Protein AF-U1HR35-F1 (afdb_monomer)

InterPro domains:
  IPR000999 Ribonuclease III domain [PF14622] (21-132)
  IPR000999 Ribonuclease III domain [PS50142] (8-124)
  IPR000999 Ribonuclease III domain [cd00593] (24-131)
  IPR036389 Ribonuclease III, endonuclease domain superfamily [G3DSA:1.10.1520.10] (6-139)
  IPR036389 Ribonuclease III, endonuclease domain superfamily [SSF69065] (8-135)

Secondary structure (DSSP, 8-state):
-HHHHHHHHHHHHHHT---SSHHHHHHHTB-S--SSS--THHHHHHHHHHHHHHHHHHHHHTT--HHHHHHHGGGGSHHHHHHHHHHTTGGGT-B--TT--S--HHHHHHHHHHHHHHHHHHHHHHHHHHHHHHTT-S-GGG--------PPP--S-----------PPPPP-PPP-----------------PPPPPPP-

pLDDT: mean 78.7, std 25.04, range [30.83, 98.75]

Structure (mmCIF, N/CA/C/O backbone):
data_AF-U1HR35-F1
#
_entry.id   AF-U1HR35-F1
#
loop_
_atom_site.group_PDB
_atom_site.id
_atom_site.type_symbol
_atom_site.label_atom_id
_atom_site.label_alt_id
_atom_site.label_comp_id
_atom_site.label_asym_id
_atom_site.label_entity_id
_atom_site.label_seq_id
_atom_site.pdbx_PDB_ins_code
_atom_site.Cartn_x
_atom_site.Cartn_y
_atom_site.Cartn_z
_atom_site.occupancy
_atom_site.B_iso_or_equiv
_atom_site.auth_seq_id
_atom_site.auth_comp_id
_atom_site.auth_asym_id
_atom_site.auth_atom_id
_atom_site.pdbx_PDB_model_num
ATOM 1 N N . MET A 1 1 ? -17.120 -5.331 18.212 1.00 54.06 1 MET A N 1
ATOM 2 C CA . MET A 1 1 ? -16.400 -5.983 17.095 1.00 54.06 1 MET A CA 1
ATOM 3 C C . MET A 1 1 ? -16.757 -5.331 15.757 1.00 54.06 1 MET A C 1
ATOM 5 O O . MET A 1 1 ? -15.876 -5.168 14.925 1.00 54.06 1 MET A O 1
ATOM 9 N N . ASP A 1 2 ? -17.983 -4.830 15.603 1.00 75.19 2 ASP A N 1
ATOM 10 C CA . ASP A 1 2 ? -18.524 -4.272 14.351 1.00 75.19 2 ASP A CA 1
ATOM 11 C C . ASP A 1 2 ? -17.740 -3.098 13.745 1.00 75.19 2 ASP A C 1
ATOM 13 O O . ASP A 1 2 ? -17.531 -3.054 12.536 1.00 75.19 2 ASP A O 1
ATOM 17 N N . ALA A 1 3 ? -17.234 -2.171 14.565 1.00 80.12 3 ALA A N 1
ATOM 18 C CA . ALA A 1 3 ? -16.485 -1.018 14.056 1.00 80.12 3 ALA A CA 1
ATOM 19 C C . ALA A 1 3 ? -15.158 -1.412 13.380 1.00 80.12 3 ALA A C 1
ATOM 21 O O . ALA A 1 3 ? -14.777 -0.816 12.375 1.00 80.12 3 ALA A O 1
ATOM 22 N N . ALA A 1 4 ? -14.462 -2.428 13.905 1.00 85.56 4 ALA A N 1
ATOM 23 C CA . ALA A 1 4 ? -13.238 -2.938 13.288 1.00 85.56 4 ALA A CA 1
ATOM 24 C C . ALA A 1 4 ? -13.557 -3.652 11.968 1.00 85.56 4 ALA A C 1
ATOM 26 O O . ALA A 1 4 ? -12.889 -3.411 10.967 1.00 85.56 4 ALA A O 1
ATOM 27 N N . GLN A 1 5 ? -14.632 -4.443 11.939 1.00 91.62 5 GLN A N 1
ATOM 28 C CA . GLN A 1 5 ? -15.075 -5.140 10.733 1.00 91.62 5 GLN A CA 1
ATOM 29 C C . GLN A 1 5 ? -15.438 -4.171 9.598 1.00 91.62 5 GLN A C 1
ATOM 31 O O . GLN A 1 5 ? -15.028 -4.383 8.460 1.00 91.62 5 GLN A O 1
ATOM 36 N N . ALA A 1 6 ? -16.137 -3.074 9.902 1.00 94.31 6 ALA A N 1
ATOM 37 C CA . ALA A 1 6 ? -16.468 -2.049 8.911 1.00 94.31 6 ALA A CA 1
ATOM 38 C C . ALA A 1 6 ? -15.212 -1.380 8.319 1.00 94.31 6 ALA A C 1
ATOM 40 O O . ALA A 1 6 ? -15.148 -1.090 7.123 1.00 94.31 6 ALA A O 1
ATOM 41 N N . LYS A 1 7 ? -14.182 -1.162 9.146 1.00 94.94 7 LYS A N 1
ATOM 42 C CA . LYS A 1 7 ? -12.896 -0.598 8.710 1.00 94.94 7 LYS A CA 1
ATOM 43 C C . LYS A 1 7 ? -12.113 -1.579 7.839 1.00 94.94 7 LYS A C 1
ATOM 45 O O . LYS A 1 7 ? -11.568 -1.159 6.825 1.00 94.94 7 LYS A O 1
ATOM 50 N N . ILE A 1 8 ? -12.122 -2.867 8.186 1.00 96.31 8 ILE A N 1
ATOM 51 C CA . ILE A 1 8 ? -11.551 -3.947 7.366 1.00 96.31 8 ILE A CA 1
ATOM 52 C C . ILE A 1 8 ? -12.238 -3.971 5.998 1.00 96.31 8 ILE A C 1
ATOM 54 O O . ILE A 1 8 ? -11.561 -3.813 4.991 1.00 96.31 8 ILE A O 1
ATOM 58 N N . GLN A 1 9 ? -13.572 -4.042 5.950 1.00 96.88 9 GLN A N 1
ATOM 59 C CA . GLN A 1 9 ? -14.335 -4.033 4.692 1.00 96.88 9 GLN A CA 1
ATOM 60 C C . GLN A 1 9 ? -14.044 -2.794 3.837 1.00 96.88 9 GLN A C 1
ATOM 62 O O . GLN A 1 9 ? -13.879 -2.898 2.624 1.00 96.88 9 GLN A O 1
ATOM 67 N N . THR A 1 10 ? -13.940 -1.623 4.472 1.00 97.56 10 THR A N 1
ATOM 68 C CA . THR A 1 10 ? -13.556 -0.379 3.791 1.00 97.56 10 THR A CA 1
ATOM 69 C C . THR A 1 10 ? -12.155 -0.492 3.187 1.00 97.56 10 THR A C 1
ATOM 71 O O . THR A 1 10 ? -11.956 -0.128 2.032 1.00 97.56 10 THR A O 1
ATOM 74 N N . GLY A 1 11 ? -11.191 -1.020 3.948 1.00 97.56 11 GLY A N 1
ATOM 75 C CA . GLY A 1 11 ? -9.827 -1.249 3.478 1.00 97.56 11 GLY A CA 1
ATOM 76 C C . GLY A 1 11 ? -9.786 -2.179 2.267 1.00 97.56 11 GLY A C 1
ATOM 77 O O . GLY A 1 11 ? -9.224 -1.801 1.244 1.00 97.56 11 GLY A O 1
ATOM 78 N N . GLU A 1 12 ? -10.445 -3.338 2.349 1.00 98.12 12 GLU A N 1
ATOM 79 C CA . GLU A 1 12 ? -10.538 -4.321 1.255 1.00 98.12 12 GLU A CA 1
ATOM 80 C C . GLU A 1 12 ? -11.160 -3.727 -0.010 1.00 98.12 12 GLU A C 1
ATOM 82 O O . GLU A 1 12 ? -10.649 -3.934 -1.110 1.00 98.12 12 GLU A O 1
ATOM 87 N N . ALA A 1 13 ? -12.225 -2.934 0.137 1.00 98.19 13 ALA A N 1
ATOM 88 C CA . ALA A 1 13 ? -12.874 -2.266 -0.985 1.00 98.19 13 ALA A CA 1
ATOM 89 C C . ALA A 1 13 ? -11.948 -1.247 -1.673 1.00 98.19 13 ALA A C 1
ATOM 91 O O . ALA A 1 13 ? -11.898 -1.191 -2.905 1.00 98.19 13 ALA A O 1
ATOM 92 N N . ILE A 1 14 ? -11.188 -0.465 -0.897 1.00 98.00 14 ILE A N 1
ATOM 93 C CA . ILE A 1 14 ? -10.239 0.516 -1.438 1.00 98.00 14 ILE A CA 1
ATOM 94 C C . ILE A 1 14 ? -9.129 -0.198 -2.216 1.00 98.00 14 ILE A C 1
ATOM 96 O O . ILE A 1 14 ? -8.902 0.114 -3.388 1.00 98.00 14 ILE A O 1
ATOM 100 N N . ILE A 1 15 ? -8.485 -1.196 -1.605 1.00 98.00 15 ILE A N 1
ATOM 101 C CA . ILE A 1 15 ? -7.336 -1.893 -2.204 1.00 98.00 15 ILE A CA 1
ATOM 102 C C . ILE A 1 15 ? -7.726 -2.990 -3.199 1.00 98.00 15 ILE A C 1
ATOM 104 O O . ILE A 1 15 ? -6.856 -3.545 -3.859 1.00 98.00 15 ILE A O 1
ATOM 108 N N . GLY A 1 16 ? -9.014 -3.320 -3.319 1.00 97.88 16 GLY A N 1
ATOM 109 C CA . GLY A 1 16 ? -9.493 -4.332 -4.260 1.00 97.88 16 GLY A CA 1
ATOM 110 C C . GLY A 1 16 ? -9.041 -5.755 -3.962 1.00 97.88 16 GLY A C 1
ATOM 111 O O . GLY A 1 16 ? -9.050 -6.574 -4.873 1.00 97.88 16 GLY A O 1
ATOM 112 N N . TYR A 1 17 ? -8.640 -6.036 -2.725 1.00 98.38 17 TYR A N 1
ATOM 113 C CA . TYR A 1 17 ? -8.115 -7.325 -2.296 1.00 98.38 17 TYR A CA 1
ATOM 114 C C . TYR A 1 17 ? -8.906 -7.815 -1.089 1.00 98.38 17 TYR A C 1
ATOM 116 O O . TYR A 1 17 ? -9.080 -7.086 -0.111 1.00 98.38 17 TYR A O 1
ATOM 124 N N . THR A 1 18 ? -9.409 -9.045 -1.180 1.00 98.12 18 THR A N 1
ATOM 125 C CA . THR A 1 18 ? -10.145 -9.698 -0.095 1.00 98.12 18 THR A CA 1
ATOM 126 C C . THR A 1 18 ? -9.196 -10.641 0.623 1.00 98.12 18 THR A C 1
ATOM 128 O O . THR A 1 18 ? -8.793 -11.649 0.056 1.00 98.12 18 THR A O 1
ATOM 131 N N . PHE A 1 19 ? -8.868 -10.326 1.873 1.00 98.12 19 PHE A N 1
ATOM 132 C CA . PHE A 1 19 ? -7.963 -11.130 2.683 1.00 98.12 19 PHE A CA 1
ATOM 133 C C . PHE A 1 19 ? -8.572 -12.482 3.036 1.00 98.12 19 PHE A C 1
ATOM 135 O O . PHE A 1 19 ? -9.752 -12.546 3.416 1.00 98.12 19 PHE A O 1
ATOM 142 N N . ASN A 1 20 ? -7.743 -13.524 3.000 1.00 97.81 20 ASN A N 1
ATOM 143 C CA . ASN A 1 20 ? -8.055 -14.817 3.595 1.00 97.81 20 ASN A CA 1
ATOM 144 C C . ASN A 1 20 ? -8.007 -14.705 5.125 1.00 97.81 20 ASN A C 1
ATOM 146 O O . ASN A 1 20 ? -8.969 -15.069 5.802 1.00 97.81 20 ASN A O 1
ATOM 150 N N . ASP A 1 21 ? -6.936 -14.114 5.665 1.00 97.00 21 ASP A N 1
ATOM 151 C CA . ASP A 1 21 ? -6.823 -13.768 7.080 1.00 97.00 21 ASP A CA 1
ATOM 152 C C . ASP A 1 21 ? -7.102 -12.274 7.326 1.00 97.00 21 ASP A C 1
ATOM 154 O O . ASP A 1 21 ? -6.237 -11.402 7.195 1.00 97.00 21 ASP A O 1
ATOM 158 N N . LYS A 1 22 ? -8.332 -11.965 7.763 1.00 95.75 22 LYS A N 1
ATOM 159 C CA . LYS A 1 22 ? -8.753 -10.591 8.103 1.00 95.75 22 LYS A CA 1
ATOM 160 C C . LYS A 1 22 ? -7.930 -9.974 9.238 1.00 95.75 22 LYS A C 1
ATOM 162 O O . LYS A 1 22 ? -7.893 -8.746 9.359 1.00 95.75 22 LYS A O 1
ATOM 167 N N . HIS A 1 23 ? -7.275 -10.787 10.072 1.00 94.94 23 HIS A N 1
ATOM 168 C CA . HIS A 1 23 ? -6.434 -10.295 11.158 1.00 94.94 23 HIS A CA 1
ATOM 169 C C . HIS A 1 23 ? -5.208 -9.540 10.625 1.00 94.94 23 HIS A C 1
ATOM 171 O O . HIS A 1 23 ? -4.769 -8.574 11.253 1.00 94.94 23 HIS A O 1
ATOM 177 N N . LEU A 1 24 ? -4.694 -9.908 9.446 1.00 97.12 24 LEU A N 1
ATOM 178 C CA . LEU A 1 24 ? -3.580 -9.207 8.805 1.00 97.12 24 LEU A CA 1
ATOM 179 C C . LEU A 1 24 ? -3.955 -7.765 8.454 1.00 97.12 24 LEU A C 1
ATOM 181 O O . LEU A 1 24 ? -3.240 -6.834 8.834 1.00 97.12 24 LEU A O 1
ATOM 185 N N . LEU A 1 25 ? -5.112 -7.554 7.815 1.00 97.31 25 LEU A N 1
ATOM 186 C CA . LEU A 1 25 ? -5.591 -6.201 7.529 1.00 97.31 25 LEU A CA 1
ATOM 187 C C . LEU A 1 25 ? -5.929 -5.442 8.813 1.00 97.31 25 LEU A C 1
ATOM 189 O O . LEU A 1 25 ? -5.601 -4.262 8.929 1.00 97.31 25 LEU A O 1
ATOM 193 N N . TRP A 1 26 ? -6.537 -6.111 9.797 1.00 95.38 26 TRP A N 1
ATOM 194 C CA . TRP A 1 26 ? -6.838 -5.490 11.085 1.00 95.38 26 TRP A CA 1
ATOM 195 C C . TRP A 1 26 ? -5.571 -4.973 11.781 1.00 95.38 26 TRP A C 1
ATOM 197 O O . TRP A 1 26 ? -5.554 -3.848 12.286 1.00 95.38 26 TRP A O 1
ATOM 207 N N . GLN A 1 27 ? -4.490 -5.754 11.752 1.00 95.75 27 GLN A N 1
ATOM 208 C CA . GLN A 1 27 ? -3.188 -5.331 12.252 1.00 95.75 27 GLN A CA 1
ATOM 209 C C . GLN A 1 27 ? -2.587 -4.203 11.415 1.00 95.75 27 GLN A C 1
ATOM 211 O O . GLN A 1 27 ? -2.033 -3.265 11.986 1.00 95.75 27 GLN A O 1
ATOM 216 N N . ALA A 1 28 ? -2.711 -4.248 10.088 1.00 97.31 28 ALA A N 1
ATOM 217 C CA . ALA A 1 28 ? -2.162 -3.226 9.202 1.00 97.31 28 ALA A CA 1
ATOM 218 C C . ALA A 1 28 ? -2.760 -1.831 9.444 1.00 97.31 28 ALA A C 1
ATOM 220 O O . ALA A 1 28 ? -2.033 -0.833 9.457 1.00 97.31 28 ALA A O 1
ATOM 221 N N . ILE A 1 29 ? -4.069 -1.758 9.702 1.00 95.31 29 ILE A N 1
ATOM 222 C CA . ILE A 1 29 ? -4.782 -0.497 9.962 1.00 95.31 29 ILE A CA 1
ATOM 223 C C . ILE A 1 29 ? -4.692 -0.033 11.425 1.00 95.31 29 ILE A C 1
ATOM 225 O O . ILE A 1 29 ? -5.174 1.055 11.748 1.00 95.31 29 ILE A O 1
ATOM 229 N N . GLN A 1 30 ? -4.088 -0.827 12.317 1.00 93.81 30 GLN A N 1
ATOM 230 C CA . GLN A 1 30 ? -3.968 -0.520 13.742 1.00 93.81 30 GLN A CA 1
ATOM 231 C C . GLN A 1 30 ? -2.745 0.364 14.039 1.00 93.81 30 GLN A C 1
ATOM 233 O O . GLN A 1 30 ? -1.601 -0.093 14.083 1.00 93.81 30 GLN A O 1
ATOM 238 N N . THR A 1 31 ? -2.981 1.648 14.320 1.00 91.12 31 THR A N 1
ATOM 239 C CA . THR A 1 31 ? -1.900 2.642 14.503 1.00 91.12 31 THR A CA 1
ATOM 240 C C . THR A 1 31 ? -1.527 2.887 15.961 1.00 91.12 31 THR A C 1
ATOM 242 O O . THR A 1 31 ? -0.458 3.428 16.263 1.00 91.12 31 THR A O 1
ATOM 245 N N . SER A 1 32 ? -2.397 2.471 16.878 1.00 82.44 32 SER A N 1
ATOM 246 C CA . SER A 1 32 ? -2.246 2.736 18.303 1.00 82.44 32 SER A CA 1
ATOM 247 C C . SER A 1 32 ? -1.327 1.765 19.031 1.00 82.44 32 SER A C 1
ATOM 249 O O . SER A 1 32 ? -0.584 2.176 19.919 1.00 82.44 32 SER A O 1
ATOM 251 N N . GLY A 1 33 ? -1.402 0.479 18.676 1.00 70.19 33 GLY A N 1
ATOM 252 C CA . GLY A 1 33 ? -0.906 -0.609 19.521 1.00 70.19 33 GLY A CA 1
ATOM 253 C C . GLY A 1 33 ? -1.660 -0.769 20.844 1.00 70.19 33 GLY A C 1
ATOM 254 O O . GLY A 1 33 ? -1.180 -1.483 21.718 1.00 70.19 33 GLY A O 1
ATOM 255 N N . VAL A 1 34 ? -2.805 -0.098 21.008 1.00 67.75 34 VAL A N 1
ATOM 256 C CA . VAL A 1 34 ? -3.669 -0.198 22.185 1.00 67.75 34 VAL A CA 1
ATOM 257 C C . VAL A 1 34 ? -4.815 -1.152 21.847 1.00 67.75 34 VAL A C 1
ATOM 259 O O . VAL A 1 34 ? -5.518 -0.967 20.852 1.00 67.75 34 VAL A O 1
ATOM 262 N N . GLY A 1 35 ? -5.007 -2.180 22.674 1.00 71.50 35 GLY A N 1
ATOM 263 C CA . GLY A 1 35 ? -6.039 -3.203 22.492 1.00 71.50 35 GLY A CA 1
ATOM 264 C C . GLY A 1 35 ? -5.472 -4.579 22.131 1.00 71.50 35 GLY A C 1
ATOM 265 O O . GLY A 1 35 ? -4.315 -4.875 22.408 1.00 71.50 35 GLY A O 1
ATOM 266 N N . ALA A 1 36 ? -6.311 -5.432 21.538 1.00 79.50 36 ALA A N 1
ATOM 267 C CA . ALA A 1 36 ? -5.993 -6.842 21.281 1.00 79.50 36 ALA A CA 1
ATOM 268 C C . ALA A 1 36 ? -4.987 -7.074 20.138 1.00 79.50 36 ALA A C 1
ATOM 270 O O . ALA A 1 36 ? -4.420 -8.157 20.038 1.00 79.50 36 ALA A O 1
ATOM 271 N N . VAL A 1 37 ? -4.772 -6.071 19.281 1.00 87.25 37 VAL A N 1
ATOM 272 C CA . VAL A 1 37 ? -3.941 -6.189 18.078 1.00 87.25 37 VAL A CA 1
ATOM 273 C C . VAL A 1 37 ? -2.732 -5.266 18.189 1.00 87.25 37 VAL A C 1
ATOM 275 O O . VAL A 1 37 ? -2.893 -4.091 18.541 1.00 87.25 37 VAL A O 1
ATOM 278 N N . PRO A 1 38 ? -1.519 -5.766 17.897 1.00 89.69 38 PRO A N 1
ATOM 279 C CA . PRO A 1 38 ? -0.308 -4.967 17.975 1.00 89.69 38 PRO A CA 1
ATOM 280 C C . PRO A 1 38 ? -0.310 -3.831 16.949 1.00 89.69 38 PRO A C 1
ATOM 282 O O . PRO A 1 38 ? -1.007 -3.858 15.937 1.00 89.69 38 PRO A O 1
ATOM 285 N N . LYS A 1 39 ? 0.534 -2.831 17.201 1.00 93.50 39 LYS A N 1
ATOM 286 C CA . LYS A 1 39 ? 0.759 -1.725 16.269 1.00 93.50 39 LYS A CA 1
ATOM 287 C C . LYS A 1 39 ? 1.308 -2.236 14.933 1.00 93.50 39 LYS A C 1
ATOM 289 O O . LYS A 1 39 ? 2.151 -3.135 14.899 1.00 93.50 39 LYS A O 1
ATOM 294 N N . 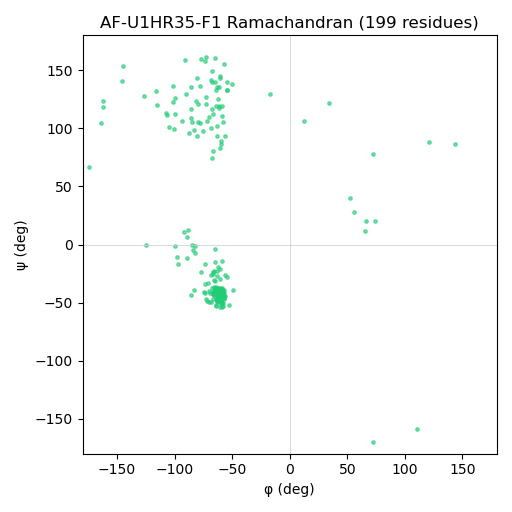ASN A 1 40 ? 0.911 -1.582 13.850 1.00 96.06 40 ASN A N 1
ATOM 295 C CA . ASN A 1 40 ? 1.291 -1.924 12.482 1.00 96.06 40 ASN A CA 1
ATOM 296 C C . ASN A 1 40 ? 2.787 -1.769 12.134 1.00 96.06 40 ASN A C 1
ATOM 298 O O . ASN A 1 40 ? 3.195 -2.156 11.046 1.00 96.06 40 ASN A O 1
ATOM 302 N N . THR A 1 41 ? 3.637 -1.266 13.034 1.00 95.38 41 THR A N 1
ATOM 303 C CA . THR A 1 41 ? 5.045 -0.932 12.740 1.00 95.38 41 THR A CA 1
ATOM 304 C C . THR A 1 41 ? 5.873 -2.107 12.233 1.00 95.38 41 THR A C 1
ATOM 306 O O . THR A 1 41 ? 6.662 -1.940 11.311 1.00 95.38 41 THR A O 1
ATOM 309 N N . ARG A 1 42 ? 5.702 -3.305 12.806 1.00 97.00 42 ARG A N 1
ATOM 310 C CA . ARG A 1 42 ? 6.424 -4.502 12.336 1.00 97.00 42 ARG A CA 1
ATOM 311 C C . ARG A 1 42 ? 6.022 -4.882 10.914 1.00 97.00 42 ARG A C 1
ATOM 313 O O . ARG A 1 42 ? 6.869 -5.288 10.127 1.00 97.00 42 ARG A O 1
ATOM 320 N N . LEU A 1 43 ? 4.735 -4.750 10.617 1.00 97.62 43 LEU A N 1
ATOM 321 C CA . LEU A 1 43 ? 4.177 -5.085 9.318 1.00 97.62 43 LEU A CA 1
ATOM 322 C C . LEU A 1 43 ? 4.556 -4.034 8.266 1.00 97.62 43 LEU A C 1
ATOM 324 O O . LEU A 1 43 ? 4.847 -4.398 7.135 1.00 97.62 43 LEU A O 1
ATOM 328 N N . ALA A 1 44 ? 4.655 -2.762 8.665 1.00 98.19 44 ALA A N 1
ATOM 329 C CA . ALA A 1 44 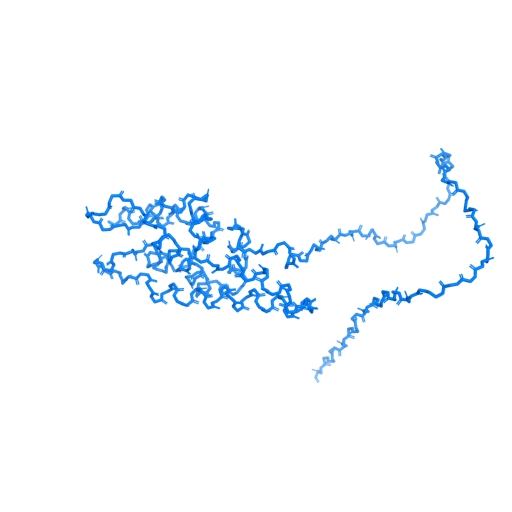? 5.153 -1.677 7.824 1.00 98.19 44 ALA A CA 1
ATOM 330 C C . ALA A 1 44 ? 6.594 -1.928 7.355 1.00 98.19 44 ALA A C 1
ATOM 332 O O . ALA A 1 44 ? 6.852 -1.921 6.159 1.00 98.19 44 ALA A O 1
ATOM 333 N N . VAL A 1 45 ? 7.511 -2.271 8.268 1.00 98.31 45 VAL A N 1
ATOM 334 C CA . VAL A 1 45 ? 8.908 -2.593 7.904 1.00 98.31 45 VAL A CA 1
ATOM 335 C C . VAL A 1 45 ? 8.980 -3.769 6.921 1.00 98.31 45 VAL A C 1
ATOM 337 O O . VAL A 1 45 ? 9.762 -3.753 5.965 1.00 98.31 45 VAL A O 1
ATOM 340 N N . PHE A 1 46 ? 8.154 -4.797 7.139 1.00 98.44 46 PHE A N 1
ATOM 341 C CA . PHE A 1 46 ? 8.066 -5.928 6.219 1.00 98.44 46 PHE A CA 1
ATOM 342 C C . PHE A 1 46 ? 7.546 -5.493 4.841 1.00 98.44 46 PHE A C 1
ATOM 344 O O . PHE A 1 46 ? 8.152 -5.834 3.827 1.00 98.44 46 PHE A O 1
ATOM 351 N N . GLY A 1 47 ? 6.475 -4.700 4.798 1.00 98.50 47 GLY A N 1
ATOM 352 C CA . GLY A 1 47 ? 5.870 -4.226 3.558 1.00 98.50 47 GLY A CA 1
ATOM 353 C C . GLY A 1 47 ? 6.734 -3.250 2.761 1.00 98.50 47 GLY A C 1
ATOM 354 O O . GLY A 1 47 ? 6.801 -3.379 1.543 1.00 98.50 47 GLY A O 1
ATOM 355 N N . GLU A 1 48 ? 7.468 -2.346 3.415 1.00 97.81 48 GLU A N 1
ATOM 356 C CA . GLU A 1 48 ? 8.472 -1.483 2.766 1.00 97.81 48 GLU A CA 1
ATOM 357 C C . GLU A 1 48 ? 9.523 -2.335 2.034 1.00 97.81 48 GLU A C 1
ATOM 359 O O . GLU A 1 48 ? 9.853 -2.103 0.864 1.00 97.81 48 GLU A O 1
ATOM 364 N N . THR A 1 49 ? 10.010 -3.377 2.714 1.00 98.25 49 THR A N 1
ATOM 365 C CA . THR A 1 49 ? 10.990 -4.314 2.156 1.00 98.25 49 THR A CA 1
ATOM 366 C C . THR A 1 49 ? 10.391 -5.119 1.002 1.00 98.25 49 THR A C 1
ATOM 368 O O . THR A 1 49 ? 11.040 -5.272 -0.035 1.00 98.25 49 THR A O 1
ATOM 371 N N . ALA A 1 50 ? 9.155 -5.605 1.149 1.00 98.38 50 ALA A N 1
ATOM 372 C CA . ALA A 1 50 ? 8.450 -6.366 0.121 1.00 98.38 50 ALA A CA 1
ATOM 373 C C . ALA A 1 50 ? 8.202 -5.525 -1.143 1.00 98.38 50 ALA A C 1
ATOM 375 O O . ALA A 1 50 ? 8.580 -5.945 -2.239 1.00 98.38 50 ALA A O 1
ATOM 376 N N . LEU A 1 51 ? 7.680 -4.301 -0.991 1.00 98.19 51 LEU A N 1
ATOM 377 C CA . LEU A 1 51 ? 7.478 -3.347 -2.085 1.00 98.19 51 LEU A CA 1
ATOM 378 C C . LEU A 1 51 ? 8.798 -3.048 -2.801 1.00 98.19 51 LEU A C 1
ATOM 380 O O . LEU A 1 51 ? 8.895 -3.181 -4.021 1.00 98.19 51 LEU A O 1
ATOM 384 N N . THR A 1 52 ? 9.845 -2.704 -2.050 1.00 97.75 52 THR A N 1
ATOM 385 C CA . THR A 1 52 ? 11.157 -2.381 -2.626 1.00 97.75 52 THR A CA 1
ATOM 386 C C . THR A 1 52 ? 11.751 -3.570 -3.378 1.00 97.75 52 THR A C 1
ATOM 388 O O . THR A 1 52 ? 12.261 -3.407 -4.490 1.00 97.75 52 THR A O 1
ATOM 391 N N . LYS A 1 53 ? 11.664 -4.780 -2.809 1.00 98.00 53 LYS A N 1
ATOM 392 C CA . LYS A 1 53 ? 12.127 -6.017 -3.451 1.00 98.00 53 LYS A CA 1
ATOM 393 C C . LYS A 1 53 ? 11.363 -6.289 -4.744 1.00 98.00 53 LYS A C 1
ATOM 395 O O . LYS A 1 53 ? 11.996 -6.610 -5.750 1.00 98.00 53 LYS A O 1
ATOM 400 N N . MET A 1 54 ? 10.039 -6.157 -4.735 1.00 97.44 54 MET A N 1
ATOM 401 C CA . MET A 1 54 ? 9.200 -6.342 -5.918 1.00 97.44 54 MET A CA 1
ATOM 402 C C . MET A 1 54 ? 9.594 -5.364 -7.033 1.00 97.44 54 MET A C 1
ATOM 404 O O . MET A 1 54 ? 9.881 -5.794 -8.151 1.00 97.44 54 MET A O 1
ATOM 408 N N . LEU A 1 55 ? 9.684 -4.064 -6.728 1.00 97.12 55 LEU A N 1
ATOM 409 C CA . LEU A 1 55 ? 10.094 -3.039 -7.696 1.00 97.12 55 LEU A CA 1
ATOM 410 C C . LEU A 1 55 ? 11.497 -3.320 -8.253 1.00 97.12 55 LEU A C 1
ATOM 412 O O . LEU A 1 55 ? 11.714 -3.230 -9.461 1.00 97.12 55 LEU A O 1
ATOM 416 N N . CYS A 1 56 ? 12.439 -3.698 -7.383 1.00 97.25 56 CYS A N 1
ATOM 417 C CA . CYS A 1 56 ? 13.809 -4.042 -7.763 1.00 97.25 56 CYS A CA 1
ATOM 418 C C . CYS A 1 56 ? 13.857 -5.277 -8.672 1.00 97.25 56 CYS A C 1
ATOM 420 O O . CYS A 1 56 ? 14.578 -5.284 -9.667 1.00 97.25 56 CYS A O 1
ATOM 422 N N . SER A 1 57 ? 13.046 -6.296 -8.378 1.00 96.00 57 SER A N 1
ATOM 423 C CA . SER A 1 57 ? 12.972 -7.519 -9.184 1.00 96.00 57 SER A CA 1
ATOM 424 C C . SER A 1 57 ? 12.491 -7.209 -10.603 1.00 96.00 57 SER A C 1
ATOM 426 O O . SER A 1 57 ? 13.129 -7.623 -11.566 1.00 96.00 57 SER A O 1
ATOM 428 N N . ARG A 1 58 ? 11.443 -6.385 -10.752 1.00 95.25 58 ARG A N 1
ATOM 429 C CA . ARG A 1 58 ? 10.948 -5.957 -12.074 1.00 95.25 58 ARG A CA 1
ATOM 430 C C . ARG A 1 58 ? 11.948 -5.078 -12.814 1.00 95.25 58 ARG A C 1
ATOM 432 O O . ARG A 1 58 ? 12.167 -5.270 -14.006 1.00 95.25 58 ARG A O 1
ATOM 439 N N . TRP A 1 59 ? 12.579 -4.136 -12.115 1.00 96.50 59 TRP A N 1
ATOM 440 C CA . TRP A 1 59 ? 13.645 -3.307 -12.680 1.00 96.50 59 TRP A CA 1
ATOM 441 C C . TRP A 1 59 ? 14.794 -4.165 -13.236 1.00 96.50 59 TRP A C 1
ATOM 443 O O . TRP A 1 59 ? 15.255 -3.929 -14.355 1.00 96.50 59 TRP A O 1
ATOM 453 N N . PHE A 1 60 ? 15.205 -5.189 -12.483 1.00 96.56 60 PHE A N 1
ATOM 454 C CA . PHE A 1 60 ? 16.250 -6.129 -12.878 1.00 96.56 60 PHE A CA 1
ATOM 455 C C . PHE A 1 60 ? 15.832 -6.994 -14.076 1.00 96.56 60 PHE A C 1
ATOM 457 O O . PHE A 1 60 ? 16.585 -7.110 -15.040 1.00 96.56 60 PHE A O 1
ATOM 464 N N . GLU A 1 61 ? 14.620 -7.556 -14.059 1.00 94.88 61 GLU A N 1
ATOM 465 C CA . GLU A 1 61 ? 14.067 -8.362 -15.161 1.00 94.88 61 GLU A CA 1
ATOM 466 C C . GLU A 1 61 ? 13.995 -7.595 -16.487 1.00 94.88 61 GLU A C 1
ATOM 468 O O . GLU A 1 61 ? 14.234 -8.168 -17.551 1.00 94.88 61 GLU A O 1
ATOM 473 N N . LEU A 1 62 ? 13.677 -6.301 -16.425 1.00 94.56 62 LEU A N 1
ATOM 474 C CA . LEU A 1 62 ? 13.577 -5.422 -17.590 1.00 94.56 62 LEU A CA 1
ATOM 475 C C . LEU A 1 62 ? 14.933 -4.870 -18.052 1.00 94.56 62 LEU A C 1
ATOM 477 O O . LEU A 1 62 ? 14.985 -4.161 -19.056 1.00 94.56 62 LEU A O 1
ATOM 481 N N . ASN A 1 63 ? 16.026 -5.206 -17.355 1.00 95.06 63 ASN A N 1
ATOM 482 C CA . ASN A 1 63 ? 17.388 -4.769 -17.662 1.00 95.06 63 ASN 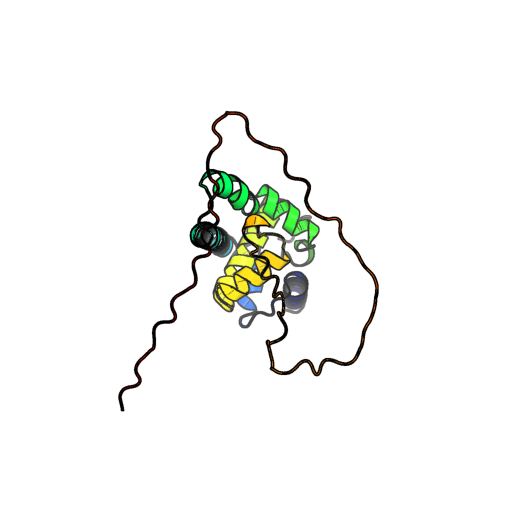A CA 1
ATOM 483 C C . ASN A 1 63 ? 17.507 -3.237 -17.809 1.00 95.06 63 ASN A C 1
ATOM 485 O O . ASN A 1 63 ? 18.175 -2.728 -18.713 1.00 95.06 63 ASN A O 1
ATOM 489 N N . LEU A 1 64 ? 16.812 -2.505 -16.933 1.00 94.88 64 LEU A N 1
ATOM 490 C CA . LEU A 1 64 ? 16.811 -1.044 -16.900 1.00 94.88 64 LEU A CA 1
ATOM 491 C C . LEU A 1 64 ? 18.098 -0.502 -16.261 1.00 94.88 64 LEU A C 1
ATOM 493 O O . LEU A 1 64 ? 18.801 -1.186 -15.515 1.00 94.88 64 LEU A O 1
ATOM 497 N N . SER A 1 65 ? 18.422 0.761 -16.532 1.00 96.31 65 SER A N 1
ATOM 498 C CA . SER A 1 65 ? 19.655 1.369 -16.033 1.00 96.31 65 SER A CA 1
ATOM 499 C C . SER A 1 65 ? 19.591 1.658 -14.527 1.00 96.31 65 SER A C 1
ATOM 501 O O . SER A 1 65 ? 18.522 1.783 -13.924 1.00 96.31 65 SER A O 1
ATOM 503 N N . LYS A 1 66 ? 20.756 1.852 -13.896 1.00 95.38 66 LYS A N 1
ATOM 504 C CA . LYS A 1 66 ? 20.838 2.320 -12.499 1.00 95.38 66 LYS A CA 1
ATOM 505 C C . LYS A 1 66 ? 20.190 3.703 -12.301 1.00 95.38 66 LYS A C 1
ATOM 507 O O . LYS A 1 66 ? 19.693 3.995 -11.213 1.00 95.38 66 LYS A O 1
ATOM 512 N N . GLY A 1 67 ? 20.201 4.552 -13.333 1.00 95.69 67 GLY A N 1
ATOM 513 C CA . GLY A 1 67 ? 19.501 5.839 -13.313 1.00 95.69 67 GLY A CA 1
ATOM 514 C C . GLY A 1 67 ? 17.994 5.642 -13.165 1.00 95.69 67 GLY A C 1
ATOM 515 O O . GLY A 1 67 ? 17.387 6.225 -12.270 1.00 95.69 67 GLY A O 1
ATOM 516 N N . ASP A 1 68 ? 17.429 4.719 -13.946 1.00 96.12 68 ASP A N 1
ATOM 517 C CA . ASP A 1 68 ? 16.000 4.387 -13.911 1.00 96.12 68 ASP A CA 1
ATOM 518 C C . ASP A 1 68 ? 15.570 3.867 -12.539 1.00 96.12 68 ASP A C 1
ATOM 520 O O . ASP A 1 68 ? 14.515 4.252 -12.041 1.00 96.12 68 ASP A O 1
ATOM 524 N N . TRP A 1 69 ? 16.413 3.063 -11.875 1.00 97.06 69 TRP A N 1
ATOM 525 C CA . TRP A 1 69 ? 16.143 2.597 -10.510 1.00 97.06 69 TRP A CA 1
ATOM 526 C C . TRP A 1 69 ? 15.928 3.749 -9.526 1.00 97.06 69 TRP A C 1
ATOM 528 O O . TRP A 1 69 ? 15.057 3.676 -8.660 1.00 97.06 69 TRP A O 1
ATOM 538 N N . THR A 1 70 ? 16.701 4.829 -9.661 1.00 95.31 70 THR A N 1
ATOM 539 C CA . THR A 1 70 ? 16.579 5.996 -8.776 1.00 95.31 70 THR A CA 1
ATOM 540 C C . THR A 1 70 ? 15.220 6.670 -8.937 1.00 95.31 70 THR A C 1
ATOM 542 O O . THR A 1 70 ? 14.638 7.101 -7.947 1.00 95.31 70 THR A O 1
ATOM 545 N N . THR A 1 71 ? 14.689 6.710 -10.158 1.00 94.88 71 THR A N 1
ATOM 546 C CA . THR A 1 71 ? 13.343 7.224 -10.437 1.00 94.88 71 THR A CA 1
ATOM 547 C C . THR A 1 71 ? 12.269 6.256 -9.945 1.00 94.88 71 THR A C 1
ATOM 549 O O . THR A 1 71 ? 11.350 6.665 -9.240 1.00 94.88 71 THR A O 1
ATOM 552 N N . ILE A 1 72 ? 12.410 4.964 -10.249 1.00 96.00 72 ILE A N 1
ATOM 553 C CA . ILE A 1 72 ? 11.449 3.914 -9.890 1.00 96.00 72 ILE A CA 1
ATOM 554 C C . ILE A 1 72 ? 11.271 3.825 -8.377 1.00 96.00 72 ILE A C 1
ATOM 556 O O . ILE A 1 72 ? 10.144 3.838 -7.897 1.00 96.00 72 ILE A O 1
ATOM 560 N N . ARG A 1 73 ? 12.361 3.795 -7.602 1.00 95.12 73 ARG A N 1
ATOM 561 C CA . ARG A 1 73 ? 12.289 3.654 -6.139 1.00 95.12 73 ARG A CA 1
ATOM 562 C C . ARG A 1 73 ? 11.606 4.836 -5.437 1.00 95.12 73 ARG A C 1
ATOM 564 O O . ARG A 1 73 ? 11.260 4.717 -4.265 1.00 95.12 73 ARG A O 1
ATOM 571 N N . ASN A 1 74 ? 11.423 5.975 -6.115 1.00 94.69 74 ASN A N 1
ATOM 572 C CA . ASN A 1 74 ? 10.773 7.146 -5.523 1.00 94.69 74 ASN A CA 1
ATOM 573 C C . ASN A 1 74 ? 9.291 6.901 -5.205 1.00 94.69 74 ASN A C 1
ATOM 575 O O . ASN A 1 74 ? 8.748 7.575 -4.332 1.00 94.69 74 ASN A O 1
ATOM 579 N N . VAL A 1 75 ? 8.645 5.930 -5.863 1.00 94.50 75 VAL A N 1
ATOM 580 C CA . VAL A 1 75 ? 7.254 5.542 -5.556 1.00 94.50 75 VAL A CA 1
ATOM 581 C C . VAL A 1 75 ? 7.116 4.905 -4.169 1.00 94.50 75 VAL A C 1
ATOM 583 O O . VAL A 1 75 ? 6.072 5.024 -3.541 1.00 94.50 75 VAL A O 1
ATOM 586 N N . ALA A 1 76 ? 8.192 4.303 -3.652 1.00 94.69 76 ALA A N 1
ATOM 587 C CA . ALA A 1 76 ? 8.240 3.688 -2.326 1.00 94.69 76 ALA A CA 1
ATOM 588 C C . ALA A 1 76 ? 8.671 4.667 -1.215 1.00 94.69 76 ALA A C 1
ATOM 590 O O . ALA A 1 76 ? 8.913 4.256 -0.088 1.00 94.69 76 ALA A O 1
ATOM 591 N N . GLN A 1 77 ? 8.822 5.964 -1.507 1.00 96.00 77 GLN A N 1
ATOM 592 C CA . GLN A 1 77 ? 9.215 6.952 -0.498 1.00 96.00 77 GLN A CA 1
ATOM 593 C C . GLN A 1 77 ? 8.019 7.392 0.349 1.00 96.00 77 GLN A C 1
ATOM 595 O O . GLN A 1 77 ? 6.932 7.630 -0.174 1.00 96.00 77 GLN A O 1
ATOM 600 N N . ASN A 1 78 ? 8.248 7.633 1.642 1.00 96.12 78 ASN A N 1
ATOM 601 C CA . ASN A 1 78 ? 7.211 8.027 2.606 1.00 96.12 78 ASN A CA 1
ATOM 602 C C . ASN A 1 78 ? 6.314 9.188 2.154 1.00 96.12 78 ASN A C 1
ATOM 604 O O . ASN A 1 78 ? 5.110 9.166 2.405 1.00 96.12 78 ASN A O 1
ATOM 608 N N . SER A 1 79 ? 6.867 10.210 1.494 1.00 97.06 79 SER A N 1
ATOM 609 C CA . SER A 1 79 ? 6.079 11.338 0.977 1.00 97.06 79 SER A CA 1
ATOM 610 C C . SER A 1 79 ? 5.106 10.907 -0.123 1.00 97.06 79 SER A C 1
ATOM 612 O O . SER A 1 79 ? 3.962 11.360 -0.140 1.00 97.06 79 SER A O 1
ATOM 614 N N . HIS A 1 80 ? 5.533 9.996 -1.001 1.00 97.12 80 HIS A N 1
ATOM 615 C CA . HIS A 1 80 ? 4.698 9.420 -2.048 1.00 97.12 80 HIS A CA 1
ATOM 616 C C . HIS A 1 80 ? 3.612 8.524 -1.444 1.00 97.12 80 HIS A C 1
ATOM 618 O O . HIS A 1 80 ? 2.436 8.723 -1.739 1.00 97.12 80 HIS A O 1
ATOM 624 N N . LEU A 1 81 ? 3.987 7.613 -0.541 1.00 97.94 81 LEU A N 1
ATOM 625 C CA . LEU A 1 81 ? 3.053 6.711 0.146 1.00 97.94 81 LEU A CA 1
ATOM 626 C C . LEU A 1 81 ? 1.997 7.481 0.946 1.00 97.94 81 LEU A C 1
ATOM 628 O O . LEU A 1 81 ? 0.822 7.128 0.935 1.00 97.94 81 LEU A O 1
ATOM 632 N N . THR A 1 82 ? 2.402 8.576 1.597 1.00 98.19 82 THR A N 1
ATOM 633 C CA . THR A 1 82 ? 1.478 9.486 2.285 1.00 98.19 82 THR A CA 1
ATOM 634 C C . THR A 1 82 ? 0.435 10.037 1.320 1.00 98.19 82 THR A C 1
ATOM 636 O O . THR A 1 82 ? -0.759 9.960 1.599 1.00 98.19 82 THR A O 1
ATOM 639 N N . ARG A 1 83 ? 0.890 10.604 0.197 1.00 98.12 83 ARG A N 1
ATOM 640 C CA . ARG A 1 83 ? 0.030 11.231 -0.809 1.00 98.12 83 ARG A CA 1
ATOM 641 C C . ARG A 1 83 ? -0.964 10.222 -1.386 1.00 98.12 83 ARG A C 1
ATOM 643 O O . ARG A 1 83 ? -2.164 10.455 -1.291 1.00 98.12 83 ARG A O 1
ATOM 650 N N . VAL A 1 84 ? -0.466 9.088 -1.877 1.00 97.56 84 VAL A N 1
ATOM 651 C CA . VAL A 1 84 ? -1.284 7.994 -2.424 1.00 97.56 84 VAL A CA 1
ATOM 652 C C . VAL A 1 84 ? -2.293 7.495 -1.392 1.00 97.56 84 VAL A C 1
ATOM 654 O O . VAL A 1 84 ? -3.476 7.365 -1.687 1.00 97.56 84 VAL A O 1
ATOM 657 N N . GLY A 1 85 ? -1.870 7.283 -0.144 1.00 97.75 85 GLY A N 1
ATOM 658 C CA . GLY A 1 85 ? -2.777 6.798 0.892 1.00 97.75 85 GLY A CA 1
ATOM 659 C C . GLY A 1 85 ? -3.975 7.722 1.133 1.00 97.75 85 GLY A C 1
ATOM 660 O O . GLY A 1 85 ? -5.097 7.245 1.305 1.00 97.75 85 GLY A O 1
ATOM 661 N N . PHE A 1 86 ? -3.773 9.041 1.091 1.00 98.12 86 PHE A N 1
ATOM 662 C CA . PHE A 1 86 ? -4.878 9.999 1.173 1.00 98.12 86 PHE A CA 1
ATOM 663 C C . PHE A 1 86 ? -5.700 10.083 -0.118 1.00 98.12 86 PHE A C 1
ATOM 665 O O . PHE A 1 86 ? -6.924 10.133 -0.031 1.00 98.12 86 PHE A O 1
ATOM 672 N N . GLU A 1 87 ? -5.064 10.069 -1.291 1.00 97.94 87 GLU A N 1
ATOM 673 C CA . GLU A 1 87 ? -5.749 10.129 -2.594 1.00 97.94 87 GLU A CA 1
ATOM 674 C C . GLU A 1 87 ? -6.711 8.947 -2.801 1.00 97.94 87 GLU A C 1
ATOM 676 O O . GLU A 1 87 ? -7.818 9.137 -3.299 1.00 97.94 87 GLU A O 1
ATOM 681 N N . HIS A 1 88 ? -6.344 7.750 -2.333 1.00 97.75 88 HIS A N 1
ATOM 682 C CA . HIS A 1 88 ? -7.207 6.562 -2.373 1.00 97.75 88 HIS A CA 1
ATOM 683 C C . HIS A 1 88 ? -8.187 6.460 -1.190 1.00 97.75 88 HIS A C 1
ATOM 685 O O . HIS A 1 88 ? -8.957 5.504 -1.103 1.00 97.75 88 HIS A O 1
ATOM 691 N N . GLY A 1 89 ? -8.175 7.417 -0.257 1.00 97.25 89 GLY A N 1
ATOM 692 C CA . GLY A 1 89 ? -9.096 7.438 0.880 1.00 97.25 89 GLY A CA 1
ATOM 693 C C . GLY A 1 89 ? -8.793 6.412 1.978 1.00 97.25 89 GLY A C 1
ATOM 694 O O . GLY A 1 89 ? -9.673 6.112 2.788 1.00 97.25 89 GLY A O 1
ATOM 695 N N . LEU A 1 90 ? -7.563 5.883 2.068 1.00 97.25 90 LEU A N 1
ATOM 696 C CA . LEU A 1 90 ? -7.190 4.896 3.097 1.00 97.25 90 LEU A CA 1
ATOM 697 C C . LEU A 1 90 ? -7.313 5.451 4.520 1.00 97.25 90 LEU A C 1
ATOM 699 O O . LEU A 1 90 ? -7.491 4.687 5.466 1.00 97.25 90 LEU A O 1
ATOM 703 N N . ASN A 1 91 ? -7.331 6.774 4.706 1.00 96.31 91 ASN A N 1
ATOM 704 C CA . ASN A 1 91 ? -7.635 7.390 6.003 1.00 96.31 91 ASN A CA 1
ATOM 705 C C . ASN A 1 91 ? -8.994 6.942 6.566 1.00 96.31 91 ASN A C 1
ATOM 707 O O . ASN A 1 91 ? -9.167 6.926 7.785 1.00 96.31 91 ASN A O 1
ATOM 711 N N . ALA A 1 92 ? -9.936 6.541 5.707 1.00 94.88 92 ALA A N 1
ATOM 712 C CA . ALA A 1 92 ? -11.235 6.033 6.118 1.00 94.88 92 ALA A CA 1
ATOM 713 C C . ALA A 1 92 ? -11.155 4.672 6.827 1.00 94.88 92 ALA A C 1
ATOM 715 O O . ALA A 1 92 ? -12.015 4.404 7.666 1.00 94.88 92 ALA A O 1
ATOM 716 N N . CYS A 1 93 ? -10.140 3.836 6.568 1.00 95.25 93 CYS A N 1
ATOM 717 C CA . CYS A 1 93 ? -9.981 2.530 7.221 1.00 95.25 93 CYS A CA 1
ATOM 718 C C . CYS A 1 93 ? -9.007 2.540 8.411 1.00 95.25 93 CYS A C 1
ATOM 720 O O . CYS A 1 93 ? -8.991 1.587 9.184 1.00 95.25 93 CYS A O 1
ATOM 722 N N . VAL A 1 94 ? -8.237 3.613 8.621 1.00 94.38 94 VAL A N 1
ATOM 723 C CA . VAL A 1 94 ? -7.272 3.701 9.731 1.00 94.38 94 VAL A CA 1
ATOM 724 C C . VAL A 1 94 ? -7.974 3.674 11.095 1.00 94.38 94 VAL A C 1
ATOM 726 O O . VAL A 1 94 ? -8.936 4.412 11.337 1.00 94.38 94 VAL A O 1
ATOM 729 N N . LEU A 1 95 ? -7.452 2.851 12.011 1.00 92.06 95 LEU A N 1
ATOM 730 C CA . LEU A 1 95 ? -7.819 2.844 13.425 1.00 92.06 95 LEU A CA 1
ATOM 731 C C . LEU A 1 95 ? -6.851 3.735 14.209 1.00 92.06 95 LEU A C 1
ATOM 733 O O . LEU A 1 95 ? -5.685 3.388 14.423 1.00 92.06 95 LEU A O 1
ATOM 737 N N . LEU A 1 96 ? -7.347 4.903 14.617 1.00 87.44 96 LEU A N 1
ATOM 738 C CA . LEU A 1 96 ? -6.627 5.870 15.442 1.00 87.44 96 LEU A CA 1
ATOM 739 C C . LEU A 1 96 ? -6.879 5.627 16.933 1.00 87.44 96 LEU A C 1
ATOM 741 O O . LEU A 1 96 ? -7.880 5.034 17.335 1.00 87.44 96 LEU A O 1
ATOM 745 N N . ASN A 1 97 ? -5.971 6.141 17.759 1.00 79.88 97 ASN A N 1
ATOM 746 C CA . ASN A 1 97 ? -6.200 6.261 19.194 1.00 79.88 97 ASN A CA 1
ATOM 747 C C . ASN A 1 97 ? -7.298 7.287 19.493 1.00 79.88 97 ASN A C 1
ATOM 749 O O . ASN A 1 97 ? -7.391 8.303 18.811 1.00 79.88 97 ASN A O 1
ATOM 753 N N . GLY A 1 98 ? -8.048 7.087 20.583 1.00 67.62 98 GLY A N 1
ATOM 754 C CA . GLY A 1 98 ? -9.148 7.977 20.992 1.00 67.62 98 GLY A CA 1
ATOM 755 C C . GLY A 1 98 ? -8.759 9.442 21.249 1.00 67.62 98 GLY A C 1
ATOM 756 O O . GLY A 1 98 ? -9.634 10.296 21.303 1.00 67.62 98 GLY A O 1
ATOM 757 N N . GLY A 1 99 ? -7.463 9.751 21.372 1.00 68.19 99 GLY A N 1
ATOM 758 C CA . GLY A 1 99 ? -6.946 11.120 21.498 1.00 68.19 99 GLY A CA 1
ATOM 759 C C . GLY A 1 99 ? -6.389 11.730 20.205 1.00 68.19 99 GLY A C 1
ATOM 760 O O . GLY A 1 99 ? -5.909 12.858 20.231 1.00 68.19 99 GLY A O 1
ATOM 761 N N . THR A 1 100 ? -6.380 11.004 19.082 1.00 74.38 100 THR A N 1
ATOM 762 C CA . THR A 1 100 ? -5.807 11.477 17.809 1.00 74.38 100 THR A CA 1
ATOM 763 C C . THR A 1 100 ? -6.927 11.809 16.829 1.00 74.38 100 THR A C 1
ATOM 765 O O . THR A 1 100 ? -7.623 10.915 16.360 1.00 74.38 100 THR A O 1
ATOM 768 N N . GLY A 1 101 ? -7.110 13.095 16.516 1.00 73.12 101 GLY A N 1
ATOM 769 C CA . GLY A 1 101 ? -8.226 13.552 15.676 1.00 73.12 101 GLY A CA 1
ATOM 770 C C . GLY A 1 101 ? -8.055 13.304 14.173 1.00 73.12 101 GLY A C 1
ATOM 771 O O . GLY A 1 101 ? -9.047 13.230 13.455 1.00 73.12 101 GLY A O 1
ATOM 772 N N . ALA A 1 102 ? -6.818 13.167 13.684 1.00 86.94 102 ALA A N 1
ATOM 773 C CA . ALA A 1 102 ? -6.527 12.985 12.263 1.00 86.94 102 ALA A CA 1
ATOM 774 C C . ALA A 1 102 ? -5.326 12.058 12.030 1.00 86.94 102 ALA A C 1
ATOM 776 O O . ALA A 1 102 ? -4.419 11.957 12.861 1.00 86.94 102 ALA A O 1
ATOM 777 N N . VAL A 1 103 ? -5.311 11.399 10.869 1.00 91.81 103 VAL A N 1
ATOM 778 C CA . VAL A 1 103 ? -4.186 10.568 10.425 1.00 91.81 103 VAL A CA 1
ATOM 779 C C . VAL A 1 103 ? -3.030 11.487 10.030 1.00 91.81 103 VAL A C 1
ATOM 781 O O . VAL A 1 103 ? -3.179 12.327 9.148 1.00 91.81 103 VAL A O 1
ATOM 784 N N . SER A 1 104 ? -1.871 11.346 10.679 1.00 94.56 104 SER A N 1
ATOM 785 C CA . SER A 1 104 ? -0.663 12.082 10.280 1.00 94.56 104 SER A CA 1
ATOM 786 C C . SER A 1 104 ? -0.071 11.509 8.988 1.00 94.56 104 SER A C 1
ATOM 788 O O . SER A 1 104 ? -0.266 10.331 8.695 1.00 94.56 104 SER A O 1
ATOM 790 N N . GLY A 1 105 ? 0.725 12.292 8.251 1.00 95.94 105 GLY A N 1
ATOM 791 C CA . GLY A 1 105 ? 1.384 11.792 7.038 1.00 95.94 105 GLY A CA 1
ATOM 792 C C . GLY A 1 105 ? 2.265 10.564 7.295 1.00 95.94 105 GLY A C 1
ATOM 793 O O . GLY A 1 105 ? 2.141 9.550 6.618 1.00 95.94 105 GLY A O 1
ATOM 794 N N . LYS A 1 106 ? 3.057 10.590 8.374 1.00 95.25 106 LYS A N 1
ATOM 795 C CA . LYS A 1 106 ? 3.863 9.435 8.801 1.00 95.25 106 LYS A CA 1
ATOM 796 C C . LYS A 1 106 ? 2.998 8.208 9.108 1.00 95.25 106 LYS A C 1
ATOM 798 O O . LYS A 1 106 ? 3.352 7.099 8.730 1.00 95.25 106 LYS A O 1
ATOM 803 N N . THR A 1 107 ? 1.866 8.407 9.783 1.00 95.62 107 THR A N 1
ATOM 804 C CA . THR A 1 107 ? 0.909 7.327 10.063 1.00 95.62 107 THR A CA 1
ATOM 805 C C . THR A 1 107 ? 0.326 6.759 8.773 1.00 95.62 107 THR A C 1
ATOM 807 O O . THR A 1 107 ? 0.180 5.544 8.672 1.00 95.62 107 THR A O 1
ATOM 810 N N . MET A 1 108 ? 0.015 7.614 7.796 1.00 97.81 108 MET A N 1
ATOM 811 C CA . MET A 1 108 ? -0.507 7.185 6.503 1.00 97.81 108 MET A CA 1
ATOM 812 C C . MET A 1 108 ? 0.515 6.337 5.748 1.00 97.81 108 MET A C 1
ATOM 814 O O . MET A 1 108 ? 0.200 5.205 5.401 1.00 97.81 108 MET A O 1
ATOM 818 N N . ALA A 1 109 ? 1.747 6.832 5.582 1.00 98.00 109 ALA A N 1
ATOM 819 C CA . ALA A 1 109 ? 2.822 6.085 4.928 1.00 98.00 109 ALA A CA 1
ATOM 820 C C . ALA A 1 109 ? 3.019 4.700 5.563 1.00 98.00 109 ALA A C 1
ATOM 822 O O . ALA A 1 109 ? 2.891 3.693 4.874 1.00 98.00 109 ALA A O 1
ATOM 823 N N . SER A 1 110 ? 3.183 4.637 6.890 1.00 97.88 110 SER A N 1
ATOM 824 C CA . SER A 1 110 ? 3.333 3.354 7.590 1.00 97.88 110 SER A CA 1
ATOM 825 C C . SER A 1 110 ? 2.107 2.449 7.487 1.00 97.88 1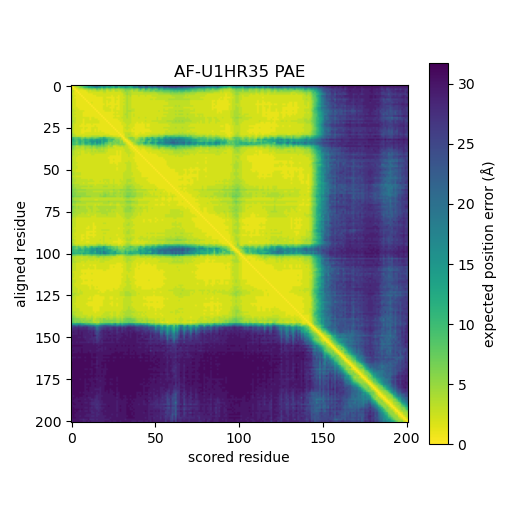10 SER A C 1
ATOM 827 O O . SER A 1 110 ? 2.243 1.233 7.561 1.00 97.88 110 SER A O 1
ATOM 829 N N . THR A 1 111 ? 0.904 3.005 7.321 1.00 97.94 111 THR A N 1
ATOM 830 C CA . THR A 1 111 ? -0.299 2.191 7.104 1.00 97.94 111 THR A CA 1
ATOM 831 C C . THR A 1 111 ? -0.319 1.599 5.699 1.00 97.94 111 THR A C 1
ATOM 833 O O . THR A 1 111 ? -0.627 0.421 5.562 1.00 97.94 111 THR A O 1
ATOM 836 N N . VAL A 1 112 ? 0.061 2.367 4.673 1.00 98.62 112 VAL A N 1
ATOM 837 C CA . VAL A 1 112 ? 0.204 1.856 3.300 1.00 98.62 112 VAL A CA 1
ATOM 838 C C . VAL A 1 112 ? 1.242 0.736 3.258 1.00 98.62 112 VAL A C 1
ATOM 840 O O . VAL A 1 112 ? 0.942 -0.350 2.771 1.00 98.62 112 VAL A O 1
ATOM 843 N N . GLU A 1 113 ? 2.422 0.950 3.846 1.00 98.50 113 GLU A N 1
ATOM 844 C CA . GLU A 1 113 ? 3.459 -0.084 3.958 1.00 98.50 113 GLU A CA 1
ATOM 845 C C . GLU A 1 113 ? 2.928 -1.325 4.676 1.00 98.50 113 GLU A C 1
ATOM 847 O O . GLU A 1 113 ? 3.095 -2.442 4.196 1.00 98.50 113 GLU A O 1
ATOM 852 N N . ALA A 1 114 ? 2.235 -1.148 5.803 1.00 98.56 114 ALA A N 1
ATOM 853 C CA . ALA A 1 114 ? 1.694 -2.271 6.553 1.00 98.56 114 ALA A CA 1
ATOM 854 C C . ALA A 1 114 ? 0.625 -3.040 5.769 1.00 98.56 114 ALA A C 1
ATOM 856 O O . ALA A 1 114 ? 0.596 -4.263 5.853 1.00 98.56 114 ALA A O 1
ATOM 857 N N . ILE A 1 115 ? -0.228 -2.361 4.998 1.00 98.62 115 ILE A N 1
ATOM 858 C CA . ILE A 1 115 ? -1.224 -3.016 4.142 1.00 98.62 115 ILE A CA 1
ATOM 859 C C . ILE A 1 115 ? -0.523 -3.860 3.079 1.00 98.62 115 ILE A C 1
ATOM 861 O O . ILE A 1 115 ? -0.856 -5.031 2.937 1.00 98.62 115 ILE A O 1
ATOM 865 N N . LEU A 1 116 ? 0.485 -3.315 2.394 1.00 98.69 116 LEU A N 1
ATOM 866 C CA . LEU A 1 116 ? 1.266 -4.066 1.405 1.00 98.69 116 LEU A CA 1
ATOM 867 C C . LEU A 1 116 ? 1.963 -5.279 2.033 1.00 98.69 116 LEU A C 1
ATOM 869 O O . LEU A 1 116 ? 1.949 -6.367 1.466 1.00 98.69 116 LEU A O 1
ATOM 873 N N . GLY A 1 117 ? 2.517 -5.117 3.237 1.00 98.62 117 GLY A N 1
ATOM 874 C CA . GLY A 1 117 ? 3.097 -6.224 3.992 1.00 98.62 117 GLY A CA 1
ATOM 875 C C . GLY A 1 117 ? 2.071 -7.299 4.354 1.00 98.62 117 GLY A C 1
ATOM 876 O O . GLY A 1 117 ? 2.365 -8.485 4.249 1.00 98.62 117 GLY A O 1
ATOM 877 N N . ALA A 1 118 ? 0.859 -6.898 4.742 1.00 98.56 118 ALA A N 1
ATOM 878 C CA . ALA A 1 118 ? -0.251 -7.811 4.998 1.00 98.56 118 ALA A CA 1
ATOM 879 C C . ALA A 1 118 ? -0.651 -8.581 3.730 1.00 98.56 118 ALA A C 1
ATOM 881 O O . ALA A 1 118 ? -0.828 -9.793 3.795 1.00 98.56 118 ALA A O 1
ATOM 882 N N . VAL A 1 119 ? -0.770 -7.893 2.590 1.00 98.75 119 VAL A N 1
ATOM 883 C CA . VAL A 1 119 ? -1.122 -8.502 1.296 1.00 98.75 119 VAL A CA 1
ATOM 884 C C . VAL A 1 119 ? -0.074 -9.533 0.875 1.00 98.75 119 VAL A C 1
ATOM 886 O O . VAL A 1 119 ? -0.436 -10.642 0.503 1.00 98.75 119 VAL A O 1
ATOM 889 N N . GLU A 1 120 ? 1.217 -9.210 0.990 1.00 98.56 120 GLU A N 1
ATOM 890 C CA . GLU A 1 120 ? 2.300 -10.152 0.669 1.00 98.56 120 GLU A CA 1
ATOM 891 C C . GLU A 1 120 ? 2.246 -11.411 1.550 1.00 98.56 120 GLU A C 1
ATOM 893 O O . GLU A 1 120 ? 2.497 -12.511 1.065 1.00 98.56 120 GLU A O 1
ATOM 898 N N . LEU A 1 121 ? 1.908 -11.278 2.839 1.00 98.56 121 LEU A N 1
ATOM 899 C CA . LEU A 1 121 ? 1.774 -12.429 3.740 1.00 98.56 121 LEU A CA 1
ATOM 900 C C . LEU A 1 121 ? 0.542 -13.291 3.437 1.00 98.56 121 LEU A C 1
ATOM 902 O O . LEU A 1 121 ? 0.593 -14.500 3.647 1.00 98.56 121 LEU A O 1
ATOM 906 N N . ASP A 1 122 ? -0.549 -12.677 2.981 1.00 98.62 122 ASP A N 1
ATOM 907 C CA . ASP A 1 122 ? -1.825 -13.357 2.747 1.00 98.62 122 ASP A CA 1
ATOM 908 C C . ASP A 1 122 ? -1.915 -14.001 1.354 1.00 98.62 122 ASP A C 1
ATOM 910 O O . ASP A 1 122 ? -2.381 -15.132 1.220 1.00 98.62 122 ASP A O 1
ATOM 914 N N . GLY A 1 123 ? -1.466 -13.281 0.322 1.00 97.38 123 GLY A N 1
ATOM 915 C CA . GLY A 1 123 ? -1.632 -13.641 -1.091 1.00 97.38 123 GLY A CA 1
ATOM 916 C C . GLY A 1 123 ? -0.332 -13.707 -1.897 1.00 97.38 123 GLY A C 1
ATOM 917 O O . GLY A 1 123 ? -0.366 -14.019 -3.087 1.00 97.38 123 GLY A O 1
ATOM 918 N N . GLY A 1 124 ? 0.821 -13.436 -1.277 1.00 98.00 124 GLY A N 1
ATOM 919 C CA . GLY A 1 124 ? 2.128 -13.493 -1.931 1.00 98.00 124 GLY A CA 1
ATOM 920 C C . GLY A 1 124 ? 2.393 -12.356 -2.924 1.00 98.00 124 GLY A C 1
ATOM 921 O O . GLY A 1 124 ? 1.642 -11.385 -3.033 1.00 98.00 124 GLY A O 1
ATOM 922 N N . SER A 1 125 ? 3.483 -12.506 -3.684 1.00 95.88 125 SER A N 1
ATOM 923 C CA . SER A 1 125 ? 4.013 -11.441 -4.547 1.00 95.88 125 SER A CA 1
ATOM 924 C C . SER A 1 125 ? 3.114 -11.059 -5.727 1.00 95.88 125 SER A C 1
ATOM 926 O O . SER A 1 125 ? 3.216 -9.938 -6.223 1.00 95.88 125 SER A O 1
ATOM 928 N N . GLU A 1 126 ? 2.228 -11.953 -6.177 1.00 95.94 126 GLU A N 1
ATOM 929 C CA . GLU A 1 126 ? 1.236 -11.632 -7.213 1.00 95.94 126 GLU A CA 1
ATOM 930 C C . GLU A 1 126 ? 0.166 -10.680 -6.665 1.00 95.94 126 GLU A C 1
ATOM 932 O O . GLU A 1 126 ? -0.042 -9.609 -7.234 1.00 95.94 126 GLU A O 1
ATOM 937 N N . ALA A 1 127 ? -0.418 -10.998 -5.504 1.00 98.12 127 ALA A N 1
ATOM 938 C CA . ALA A 1 127 ? -1.380 -10.126 -4.834 1.00 98.12 127 ALA A CA 1
ATOM 939 C C . ALA A 1 127 ? -0.761 -8.765 -4.477 1.00 98.12 127 ALA A C 1
ATOM 941 O O . ALA A 1 127 ? -1.388 -7.719 -4.663 1.00 98.12 127 ALA A O 1
ATOM 942 N N . LEU A 1 128 ? 0.498 -8.759 -4.019 1.00 98.31 128 LEU A N 1
ATOM 943 C CA . LEU A 1 128 ? 1.225 -7.520 -3.750 1.00 98.31 128 LEU A CA 1
ATOM 944 C C . LEU A 1 128 ? 1.352 -6.653 -5.013 1.00 98.31 128 LEU A C 1
ATOM 946 O O . LEU A 1 128 ? 1.131 -5.444 -4.938 1.00 98.31 128 LEU A O 1
ATOM 950 N N . MET A 1 129 ? 1.683 -7.246 -6.164 1.00 96.62 129 MET A N 1
ATOM 951 C CA . MET A 1 129 ? 1.791 -6.523 -7.436 1.00 96.62 129 MET A CA 1
ATOM 952 C C . MET A 1 129 ? 0.452 -5.932 -7.877 1.00 96.62 129 MET A C 1
ATOM 954 O O . MET A 1 129 ? 0.407 -4.782 -8.319 1.00 96.62 129 MET A O 1
ATOM 958 N N . GLU A 1 130 ? -0.637 -6.689 -7.753 1.00 96.94 130 GLU A N 1
ATOM 959 C CA . GLU A 1 130 ? -1.982 -6.223 -8.099 1.00 96.94 130 GLU A CA 1
ATOM 960 C C . GLU A 1 130 ? -2.401 -5.031 -7.233 1.00 96.94 130 GLU A C 1
ATOM 962 O O . GLU A 1 130 ? -2.796 -3.986 -7.758 1.00 96.94 130 GLU A O 1
ATOM 967 N N . VAL A 1 131 ? -2.238 -5.143 -5.910 1.00 98.31 131 VAL A N 1
ATOM 968 C CA . VAL A 1 131 ? -2.577 -4.063 -4.974 1.00 98.31 131 VAL A CA 1
ATOM 969 C C . VAL A 1 131 ? -1.673 -2.848 -5.175 1.00 98.31 131 VAL A C 1
ATOM 971 O O . VAL A 1 131 ? -2.167 -1.721 -5.218 1.00 98.31 131 VAL A O 1
ATOM 974 N N . ALA A 1 132 ? -0.364 -3.043 -5.346 1.00 97.62 132 ALA A N 1
ATOM 975 C CA . ALA A 1 132 ? 0.563 -1.941 -5.593 1.00 97.62 132 ALA A CA 1
ATOM 976 C C . ALA A 1 132 ? 0.254 -1.224 -6.913 1.00 97.62 132 ALA A C 1
ATOM 978 O O . ALA A 1 132 ? 0.347 -0.001 -6.976 1.00 97.62 132 ALA A O 1
ATOM 979 N N . THR A 1 133 ? -0.156 -1.957 -7.950 1.00 96.50 133 THR A N 1
ATOM 980 C CA . THR A 1 133 ? -0.576 -1.364 -9.227 1.00 96.50 133 THR A CA 1
ATOM 981 C C . THR A 1 133 ? -1.861 -0.557 -9.057 1.00 96.50 133 THR A C 1
ATOM 983 O O . THR A 1 133 ? -1.949 0.555 -9.562 1.00 96.50 133 THR A O 1
ATOM 986 N N . ARG A 1 134 ? -2.843 -1.071 -8.305 1.00 96.56 134 ARG A N 1
ATOM 987 C CA . ARG A 1 134 ? -4.106 -0.365 -8.039 1.00 96.56 134 ARG A CA 1
ATOM 988 C C . ARG A 1 134 ? -3.922 0.919 -7.228 1.00 96.56 134 ARG A C 1
ATOM 990 O O . ARG A 1 134 ? -4.706 1.846 -7.392 1.00 96.56 134 ARG A O 1
ATOM 997 N N . LEU A 1 135 ? -2.928 0.954 -6.344 1.00 96.88 135 LEU A N 1
ATOM 998 C CA . LEU A 1 135 ? -2.573 2.133 -5.550 1.00 96.88 135 LEU A CA 1
ATOM 999 C C . LEU A 1 135 ? -1.571 3.059 -6.265 1.00 96.88 135 LEU A C 1
ATOM 1001 O O . LEU A 1 135 ? -0.972 3.908 -5.617 1.00 96.88 135 LEU A O 1
ATOM 1005 N N . ASP A 1 136 ? -1.314 2.873 -7.563 1.00 95.62 136 ASP A N 1
ATOM 1006 C CA . ASP A 1 136 ? -0.347 3.676 -8.327 1.00 95.62 136 ASP A CA 1
ATOM 1007 C C . ASP A 1 136 ? 1.082 3.683 -7.727 1.00 95.62 136 ASP A C 1
ATOM 1009 O O . ASP A 1 136 ? 1.874 4.608 -7.919 1.00 95.62 136 ASP A O 1
ATOM 1013 N N . LEU A 1 137 ? 1.451 2.607 -7.022 1.00 96.50 137 LEU A N 1
ATOM 1014 C CA . LEU A 1 137 ? 2.771 2.397 -6.410 1.00 96.50 137 LEU A CA 1
ATOM 1015 C C . LEU A 1 137 ? 3.743 1.646 -7.328 1.00 96.50 137 LEU A C 1
ATOM 1017 O O . LEU A 1 137 ? 4.820 1.229 -6.899 1.00 96.50 137 LEU A O 1
ATOM 1021 N N . VAL A 1 138 ? 3.383 1.477 -8.599 1.00 95.81 138 VAL A N 1
ATOM 1022 C CA . VAL A 1 138 ? 4.234 0.881 -9.629 1.00 95.81 138 VAL A CA 1
ATOM 1023 C C . VAL A 1 138 ? 4.534 1.938 -10.680 1.00 95.81 138 VAL A C 1
ATOM 1025 O O . VAL A 1 138 ? 3.641 2.475 -11.329 1.00 95.81 138 VAL A O 1
ATOM 1028 N N . HIS A 1 139 ? 5.818 2.242 -10.864 1.00 94.19 139 HIS A N 1
ATOM 1029 C CA . HIS A 1 139 ? 6.228 3.229 -11.856 1.00 94.19 139 HIS A CA 1
ATOM 1030 C C . HIS A 1 139 ? 5.883 2.745 -13.282 1.00 94.19 139 HIS A C 1
ATOM 1032 O O . HIS A 1 139 ? 6.163 1.582 -13.589 1.00 94.19 139 HIS A O 1
ATOM 1038 N N . PRO A 1 140 ? 5.394 3.609 -14.197 1.00 91.94 140 PRO A N 1
ATOM 1039 C CA . PRO A 1 140 ? 5.013 3.211 -15.559 1.00 91.94 140 PRO A CA 1
ATOM 1040 C C . PRO A 1 140 ? 6.108 2.486 -16.353 1.00 91.94 140 PRO A C 1
ATOM 1042 O O . PRO A 1 140 ? 5.813 1.639 -17.185 1.00 91.94 140 PRO A O 1
ATOM 1045 N N . MET A 1 141 ? 7.383 2.759 -16.057 1.00 91.19 141 MET A N 1
ATOM 1046 C CA . MET A 1 141 ? 8.523 2.052 -16.670 1.00 91.19 141 MET A CA 1
ATOM 1047 C C . MET A 1 141 ? 8.572 0.551 -16.351 1.00 91.19 141 MET A C 1
ATOM 1049 O O . MET A 1 141 ? 9.214 -0.200 -17.077 1.00 91.19 141 MET A O 1
ATOM 1053 N N . LEU A 1 142 ? 7.938 0.118 -15.259 1.00 91.25 142 LEU A N 1
ATOM 1054 C CA . LEU A 1 142 ? 7.854 -1.289 -14.867 1.00 91.25 142 LEU A CA 1
ATOM 1055 C C . LEU A 1 142 ? 6.633 -1.999 -15.460 1.00 91.25 142 LEU A C 1
ATOM 1057 O O . LEU A 1 142 ? 6.545 -3.229 -15.408 1.00 91.25 142 LEU A O 1
ATOM 1061 N N . ILE A 1 143 ? 5.698 -1.243 -16.034 1.00 86.19 143 ILE A N 1
ATOM 1062 C CA . ILE A 1 143 ? 4.533 -1.788 -16.715 1.00 86.19 143 ILE A CA 1
ATOM 1063 C C . ILE A 1 143 ? 5.004 -2.192 -18.111 1.00 86.19 143 ILE A C 1
ATOM 1065 O O . ILE A 1 143 ? 5.042 -1.389 -19.041 1.00 86.19 143 ILE A O 1
ATOM 1069 N N . SER A 1 144 ? 5.398 -3.458 -18.271 1.00 67.38 144 SER A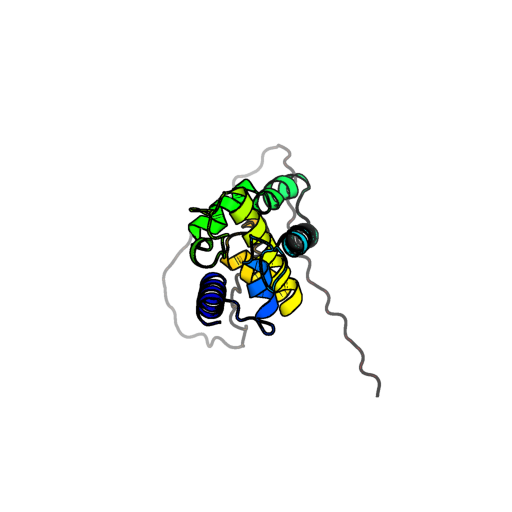 N 1
ATOM 1070 C CA . SER A 1 144 ? 5.473 -4.040 -19.609 1.00 67.38 144 SER A CA 1
ATOM 1071 C C . SER A 1 144 ? 4.063 -4.037 -20.165 1.00 67.38 144 SER A C 1
ATOM 1073 O O . SER A 1 144 ? 3.251 -4.879 -19.790 1.00 67.38 144 SER A O 1
ATOM 1075 N N . VAL A 1 145 ? 3.764 -3.077 -21.038 1.00 52.50 145 VAL A N 1
ATOM 1076 C CA . VAL A 1 145 ? 2.561 -3.130 -21.856 1.00 52.50 145 VAL A CA 1
ATOM 1077 C C . VAL A 1 145 ? 2.721 -4.364 -22.733 1.00 52.50 145 VAL A C 1
ATOM 1079 O O . VAL A 1 145 ? 3.326 -4.325 -23.804 1.00 52.50 145 VAL A O 1
ATOM 1082 N N . THR A 1 146 ? 2.191 -5.494 -22.274 1.00 44.50 146 THR A N 1
ATOM 1083 C CA . THR A 1 146 ? 1.771 -6.571 -23.156 1.00 44.50 146 THR A CA 1
ATOM 1084 C C . THR A 1 146 ? 0.582 -6.029 -23.931 1.00 44.50 146 THR A C 1
ATOM 1086 O O . THR A 1 146 ? -0.568 -6.392 -23.701 1.00 44.50 146 THR A O 1
ATOM 1089 N N . SER A 1 147 ? 0.869 -5.148 -24.893 1.00 39.78 147 SER A N 1
ATOM 1090 C CA . SER A 1 147 ? 0.042 -5.035 -26.079 1.00 39.78 147 SER A CA 1
ATOM 1091 C C . SER A 1 147 ? 0.118 -6.413 -26.703 1.00 39.78 147 SER A C 1
ATOM 1093 O O . SER A 1 147 ? 1.012 -6.719 -27.492 1.00 39.78 147 SER A O 1
ATOM 1095 N N . SER A 1 148 ? -0.797 -7.283 -26.290 1.00 46.28 148 SER A N 1
ATOM 1096 C CA . SER A 1 148 ? -1.240 -8.371 -27.128 1.00 46.28 148 SER A CA 1
ATOM 1097 C C . SER A 1 148 ? -1.845 -7.694 -28.352 1.00 46.28 148 SER A C 1
ATOM 1099 O O . SER A 1 148 ? -3.045 -7.472 -28.466 1.00 46.28 148 SER A O 1
ATOM 1101 N N . LEU A 1 149 ? -0.978 -7.325 -29.296 1.00 43.88 149 LEU A N 1
ATOM 1102 C CA . LEU A 1 149 ? -1.358 -7.404 -30.686 1.00 43.88 149 LEU A CA 1
ATOM 1103 C C . LEU A 1 149 ? -1.748 -8.869 -30.859 1.00 43.88 149 LEU A C 1
ATOM 1105 O O . LEU A 1 149 ? -0.897 -9.744 -31.012 1.00 43.88 149 LEU A O 1
ATOM 1109 N N . SER A 1 150 ? -3.044 -9.136 -30.703 1.00 42.22 150 SER A N 1
ATOM 1110 C CA . SER A 1 150 ? -3.680 -10.315 -31.253 1.00 42.22 150 SER A CA 1
ATOM 1111 C C . SER A 1 150 ? -3.446 -10.203 -32.751 1.00 42.22 150 SER A C 1
ATOM 1113 O O . SER A 1 150 ? -4.207 -9.575 -33.482 1.00 42.22 150 SER A O 1
ATOM 1115 N N . PHE A 1 151 ?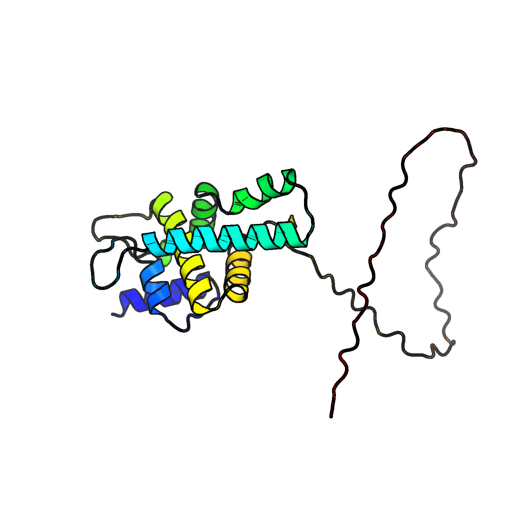 -2.299 -10.705 -33.199 1.00 50.34 151 PHE A N 1
ATOM 1116 C CA . PHE A 1 151 ? -2.155 -11.052 -34.591 1.00 50.34 151 PHE A CA 1
ATOM 1117 C C . PHE A 1 151 ? -3.169 -12.173 -34.806 1.00 50.34 151 PHE A C 1
ATOM 1119 O O . PHE A 1 151 ? -3.078 -13.194 -34.112 1.00 50.34 151 PHE A O 1
ATOM 1126 N N . PRO A 1 152 ? -4.165 -11.990 -35.691 1.00 49.91 152 PRO A N 1
ATOM 1127 C CA . PRO A 1 152 ? -5.014 -13.104 -36.060 1.00 49.91 152 PRO A CA 1
ATOM 1128 C C . PRO A 1 152 ? -4.100 -14.236 -36.552 1.00 49.91 152 PRO A C 1
ATOM 1130 O O . PRO A 1 152 ? -3.090 -13.955 -37.211 1.00 49.91 152 PRO A O 1
ATOM 1133 N N . PRO A 1 153 ? -4.390 -15.503 -36.207 1.00 43.41 153 PRO A N 1
ATOM 1134 C CA . PRO A 1 153 ? -3.614 -16.614 -36.729 1.00 43.41 153 PRO A CA 1
ATOM 1135 C C . PRO A 1 153 ? -3.619 -16.525 -38.256 1.00 43.41 153 PRO A C 1
ATOM 1137 O O . PRO A 1 153 ? -4.671 -16.315 -38.864 1.00 43.41 153 PRO A O 1
ATOM 1140 N N . LEU A 1 154 ? -2.443 -16.670 -38.871 1.00 46.62 154 LEU A N 1
ATOM 1141 C CA . LEU A 1 154 ? -2.326 -16.897 -40.308 1.00 46.62 154 LEU A CA 1
ATOM 1142 C C . LEU A 1 154 ? -2.919 -18.279 -40.597 1.00 46.62 154 LEU A C 1
ATOM 1144 O O . LEU A 1 154 ? -2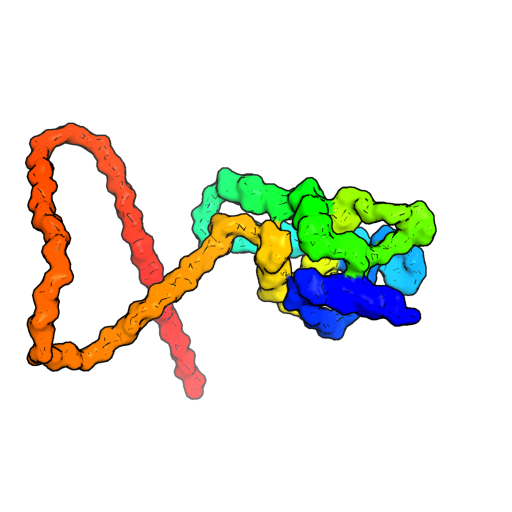.200 -19.270 -40.668 1.00 46.62 154 LEU A O 1
ATOM 1148 N N . ASN A 1 155 ? -4.246 -18.346 -40.677 1.00 43.81 155 ASN A N 1
ATOM 1149 C CA . ASN A 1 155 ? -4.944 -19.468 -41.270 1.00 43.81 155 ASN A CA 1
ATOM 1150 C C . ASN A 1 155 ? -5.043 -19.232 -42.778 1.00 43.81 155 ASN A C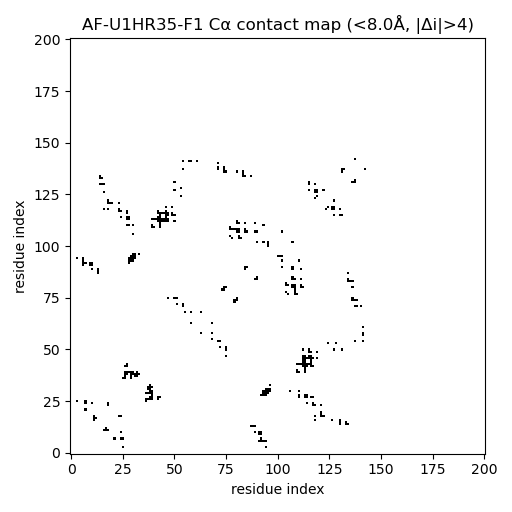 1
ATOM 1152 O O . ASN A 1 155 ? -5.313 -18.123 -43.243 1.00 43.81 155 ASN A O 1
ATOM 1156 N N . GLU A 1 156 ? -4.766 -20.303 -43.502 1.00 47.69 156 GLU A N 1
ATOM 1157 C CA . GLU A 1 156 ? -4.624 -20.403 -44.940 1.00 47.69 156 GLU A CA 1
ATOM 1158 C C . GLU A 1 156 ? -5.858 -19.931 -45.722 1.00 47.69 156 GLU A C 1
ATOM 1160 O O . GLU A 1 156 ? -7.006 -20.037 -45.289 1.00 47.69 156 GLU A O 1
ATOM 1165 N N . THR A 1 157 ? -5.585 -19.531 -46.969 1.00 45.41 157 THR A N 1
ATOM 1166 C CA . THR A 1 157 ? -6.530 -19.295 -48.075 1.00 45.41 157 THR A CA 1
ATOM 1167 C C . THR A 1 157 ? -7.413 -18.047 -47.978 1.00 45.41 157 THR A C 1
ATOM 1169 O O . THR A 1 157 ? -8.626 -18.104 -47.792 1.00 45.41 157 THR A O 1
ATOM 1172 N N . ILE A 1 158 ? -6.817 -16.889 -48.288 1.00 44.91 158 ILE A N 1
ATOM 1173 C CA . ILE A 1 158 ? -7.577 -15.808 -48.928 1.00 44.91 158 ILE A CA 1
ATOM 1174 C C . ILE A 1 158 ? -7.926 -16.299 -50.337 1.00 44.91 158 ILE A C 1
ATOM 1176 O O . ILE A 1 158 ? -7.093 -16.262 -51.242 1.00 44.91 158 ILE A O 1
ATOM 1180 N N . HIS A 1 159 ? -9.159 -16.774 -50.525 1.00 40.56 159 HIS A N 1
ATOM 1181 C CA . HIS A 1 159 ? -9.762 -16.824 -51.851 1.00 40.56 159 HIS A CA 1
ATOM 1182 C C . HIS A 1 159 ? -9.765 -15.396 -52.407 1.00 40.56 159 HIS A C 1
ATOM 1184 O O . HIS A 1 159 ? -10.528 -14.534 -51.973 1.00 40.56 159 HIS A O 1
ATOM 1190 N N . THR A 1 160 ? -8.863 -15.127 -53.348 1.00 47.00 160 THR A N 1
ATOM 1191 C CA . THR A 1 160 ? -8.874 -13.910 -54.154 1.00 47.00 160 THR A CA 1
ATOM 1192 C C . THR A 1 160 ? -10.199 -13.861 -54.890 1.00 47.00 160 THR A C 1
ATOM 1194 O O . THR A 1 160 ? -10.406 -14.715 -55.741 1.00 47.00 160 THR A O 1
ATOM 1197 N N . ASN A 1 161 ? -11.082 -12.929 -54.525 1.00 46.12 161 ASN A N 1
ATOM 1198 C CA . ASN A 1 161 ? -12.112 -12.325 -55.379 1.00 46.12 161 ASN A CA 1
ATOM 1199 C C . ASN A 1 161 ? -12.820 -11.196 -54.614 1.00 46.12 161 ASN A C 1
ATOM 1201 O O . ASN A 1 161 ? -13.998 -11.296 -54.286 1.00 46.12 161 ASN A O 1
ATOM 1205 N N . ASN A 1 162 ? -12.104 -10.111 -54.315 1.00 38.50 162 ASN A N 1
ATOM 1206 C CA . ASN A 1 162 ? -12.738 -8.795 -54.299 1.00 38.50 162 ASN A CA 1
ATOM 1207 C C . ASN A 1 162 ? -11.687 -7.689 -54.362 1.00 38.50 162 ASN A C 1
ATOM 1209 O O . ASN A 1 162 ? -10.836 -7.554 -53.484 1.00 38.50 162 ASN A O 1
ATOM 1213 N N . TRP A 1 163 ? -11.757 -6.901 -55.428 1.00 37.25 163 TRP A N 1
ATOM 1214 C CA . TRP A 1 163 ? -10.996 -5.675 -55.578 1.00 37.25 163 TRP A CA 1
ATOM 1215 C C . TRP A 1 163 ? -11.708 -4.591 -54.774 1.00 37.25 163 TRP A C 1
ATOM 1217 O O . TRP A 1 163 ? -12.741 -4.084 -55.201 1.00 37.25 163 TRP A O 1
ATOM 1227 N N . VAL A 1 164 ? -11.157 -4.219 -53.619 1.00 36.16 164 VAL A N 1
ATOM 1228 C CA . VAL A 1 164 ? -11.491 -2.939 -52.986 1.00 36.16 164 VAL A CA 1
ATOM 1229 C C . VAL A 1 164 ? -10.310 -2.008 -53.202 1.00 36.16 164 VAL A C 1
ATOM 1231 O O . VAL A 1 164 ? -9.270 -2.094 -52.554 1.00 36.16 164 VAL A O 1
ATOM 1234 N N . THR A 1 165 ? -10.476 -1.125 -54.179 1.00 43.78 165 THR A N 1
ATOM 1235 C CA . THR A 1 165 ? -9.631 0.043 -54.394 1.00 43.78 165 THR A CA 1
ATOM 1236 C C . THR A 1 165 ? -9.715 0.998 -53.206 1.00 43.78 165 THR A C 1
ATOM 1238 O O . THR A 1 165 ? -10.817 1.356 -52.793 1.00 43.78 165 THR A O 1
ATOM 1241 N N . SER A 1 166 ? -8.544 1.492 -52.786 1.00 32.12 166 SER A N 1
ATOM 1242 C CA . SER A 1 166 ? -8.276 2.825 -52.204 1.00 32.12 166 SER A CA 1
ATOM 1243 C C . SER A 1 166 ? -7.674 2.823 -50.798 1.00 32.12 166 SER A C 1
ATOM 1245 O O . SER A 1 166 ? -8.361 3.042 -49.807 1.00 32.12 166 SER A O 1
ATOM 1247 N N . ARG A 1 167 ? -6.339 2.765 -50.738 1.00 35.34 167 ARG A N 1
ATOM 1248 C CA . ARG A 1 167 ? -5.551 3.904 -50.232 1.00 35.34 167 ARG A CA 1
ATOM 1249 C C . ARG A 1 167 ? -4.087 3.745 -50.632 1.00 35.34 167 ARG A C 1
ATOM 1251 O O . ARG A 1 167 ? -3.355 2.932 -50.080 1.00 35.34 167 ARG A O 1
ATOM 1258 N N . ALA A 1 168 ? -3.689 4.534 -51.622 1.00 38.22 168 ALA A N 1
ATOM 1259 C CA . ALA A 1 168 ? -2.297 4.765 -51.958 1.00 38.22 168 ALA A CA 1
ATOM 1260 C C . ALA A 1 168 ? -1.596 5.442 -50.769 1.00 38.22 168 ALA A C 1
ATOM 1262 O O . ALA A 1 168 ? -2.042 6.492 -50.304 1.00 38.22 168 ALA A O 1
ATOM 1263 N N . LEU A 1 169 ? -0.505 4.847 -50.290 1.00 41.28 169 LEU A N 1
ATOM 1264 C CA . LEU A 1 169 ? 0.527 5.549 -49.531 1.00 41.28 169 LEU A CA 1
ATOM 1265 C C . LEU A 1 169 ? 1.701 5.810 -50.487 1.00 41.28 169 LEU A C 1
ATOM 1267 O O . LEU A 1 169 ? 2.014 4.923 -51.287 1.00 41.28 169 LEU A O 1
ATOM 1271 N N . PRO A 1 170 ? 2.313 7.009 -50.479 1.00 39.38 170 PRO A N 1
ATOM 1272 C CA . PRO A 1 170 ? 3.252 7.397 -51.519 1.00 39.38 170 PRO A CA 1
ATOM 1273 C C . PRO A 1 170 ? 4.550 6.598 -51.472 1.00 39.38 170 PRO A C 1
ATOM 1275 O O . PRO A 1 170 ? 5.110 6.310 -50.415 1.00 39.38 170 PRO A O 1
ATOM 1278 N N . LEU A 1 171 ? 5.009 6.309 -52.683 1.00 35.94 171 LEU A N 1
ATOM 1279 C CA . LEU A 1 171 ? 6.291 5.746 -53.058 1.00 35.94 171 LEU A CA 1
ATOM 1280 C C . LEU A 1 171 ? 7.457 6.510 -52.407 1.00 35.94 171 LEU A C 1
ATOM 1282 O O . LEU A 1 171 ? 7.480 7.741 -52.373 1.00 35.94 171 LEU A O 1
ATOM 1286 N N . ALA A 1 172 ? 8.433 5.747 -51.929 1.00 38.69 172 ALA A N 1
ATOM 1287 C CA . ALA A 1 172 ? 9.698 6.223 -51.401 1.00 38.69 172 ALA A CA 1
ATOM 1288 C C . ALA A 1 172 ? 10.445 7.130 -52.398 1.00 38.69 172 ALA A C 1
ATOM 1290 O O . ALA A 1 172 ? 10.638 6.765 -53.557 1.00 38.69 172 ALA A O 1
ATOM 1291 N N . ILE A 1 173 ? 10.936 8.271 -51.909 1.00 40.09 173 ILE A N 1
ATOM 1292 C CA . ILE A 1 173 ? 12.002 9.050 -52.546 1.00 40.09 173 ILE A CA 1
ATOM 1293 C C . ILE A 1 173 ? 13.252 8.855 -51.682 1.00 40.09 173 ILE A C 1
ATOM 1295 O O . ILE A 1 173 ? 13.287 9.272 -50.526 1.00 40.09 173 ILE A O 1
ATOM 1299 N N . LEU A 1 174 ? 14.263 8.184 -52.235 1.00 42.75 174 LEU A N 1
ATOM 1300 C CA . LEU A 1 174 ? 15.611 8.109 -51.667 1.00 42.75 174 LEU A CA 1
ATOM 1301 C C . LEU A 1 174 ? 16.364 9.417 -51.965 1.00 42.75 174 LEU A C 1
ATOM 1303 O O . LEU A 1 174 ? 16.365 9.837 -53.123 1.00 42.75 174 LEU A O 1
ATOM 1307 N N . PRO A 1 175 ? 17.097 10.008 -51.008 1.00 37.44 175 PRO A N 1
ATOM 1308 C CA . PRO A 1 175 ? 18.230 10.856 -51.329 1.00 37.44 175 PRO A CA 1
ATOM 1309 C C . PRO A 1 175 ? 19.523 10.033 -51.398 1.00 37.44 175 PRO A C 1
ATOM 1311 O O . PRO A 1 175 ? 19.864 9.253 -50.508 1.00 37.44 175 PRO A O 1
ATOM 1314 N N . SER A 1 176 ? 20.232 10.237 -52.502 1.00 39.88 176 SER A N 1
ATOM 1315 C CA . SER A 1 176 ? 21.585 9.778 -52.791 1.00 39.88 176 SER A CA 1
ATOM 1316 C C . SER A 1 176 ? 22.623 10.314 -51.797 1.00 39.88 176 SER A C 1
ATOM 1318 O O . SER A 1 176 ? 22.568 11.461 -51.368 1.00 39.88 176 SER A O 1
ATOM 1320 N N . SER A 1 177 ? 23.590 9.445 -51.506 1.00 43.50 177 SER A N 1
ATOM 1321 C CA . SER A 1 177 ? 24.892 9.634 -50.853 1.00 43.50 177 SER A CA 1
ATOM 1322 C C . SER A 1 177 ? 25.464 11.056 -50.748 1.00 43.50 177 SER A C 1
ATOM 1324 O O . SER A 1 177 ? 25.725 11.666 -51.778 1.00 43.50 177 SER A O 1
ATOM 1326 N N . THR A 1 178 ? 25.876 11.445 -49.532 1.00 43.19 178 THR A N 1
ATOM 1327 C CA . THR A 1 178 ? 27.237 11.946 -49.222 1.00 43.19 178 THR A CA 1
ATOM 1328 C C . THR A 1 178 ? 27.513 11.881 -47.709 1.00 43.19 178 THR A C 1
ATOM 1330 O O . THR A 1 178 ? 26.766 12.454 -46.929 1.00 43.19 178 THR A O 1
ATOM 1333 N N . HIS A 1 179 ? 28.591 11.176 -47.340 1.00 41.97 179 HIS A N 1
ATOM 1334 C CA . HIS A 1 179 ? 29.448 11.284 -46.141 1.00 41.97 179 HIS A CA 1
ATOM 1335 C C . HIS A 1 179 ? 28.866 11.680 -44.763 1.00 41.97 179 HIS A C 1
ATOM 1337 O O . HIS A 1 179 ? 28.485 12.822 -44.546 1.00 41.97 179 HIS A O 1
ATOM 1343 N N . GLY A 1 180 ? 29.044 10.795 -43.765 1.00 35.72 180 GLY A N 1
ATOM 1344 C CA . GLY A 1 180 ? 29.206 11.213 -42.360 1.00 35.72 180 GLY A CA 1
ATOM 1345 C C . GLY A 1 180 ? 28.576 10.304 -41.299 1.00 35.72 180 GLY A C 1
ATOM 1346 O O . GLY A 1 180 ? 27.459 10.546 -40.873 1.00 35.72 180 GLY A O 1
ATOM 1347 N N . SER A 1 181 ? 29.325 9.280 -40.872 1.00 43.47 181 SER A N 1
ATOM 1348 C CA . SER A 1 181 ? 29.296 8.588 -39.565 1.00 43.47 181 SER A CA 1
ATOM 1349 C C . SER A 1 181 ? 28.110 8.846 -38.613 1.00 43.47 181 SER A C 1
ATOM 1351 O O . SER A 1 181 ? 28.135 9.840 -37.898 1.00 43.47 181 SER A O 1
ATOM 1353 N N . PHE A 1 182 ? 27.184 7.886 -38.461 1.00 32.94 182 PHE A N 1
ATOM 1354 C CA . PHE A 1 182 ? 26.376 7.727 -37.240 1.00 32.94 182 PHE A CA 1
ATOM 1355 C C . PHE A 1 182 ? 26.064 6.252 -36.941 1.00 32.94 182 PHE A C 1
ATOM 1357 O O . PHE A 1 182 ? 25.844 5.435 -37.830 1.00 32.94 182 PHE A O 1
ATOM 1364 N N . SER A 1 183 ? 26.117 5.947 -35.646 1.00 33.66 183 SER A N 1
ATOM 1365 C CA . SER A 1 183 ? 26.102 4.631 -35.009 1.00 33.66 183 SER A CA 1
ATOM 1366 C C . SER A 1 183 ? 24.828 3.817 -35.272 1.00 33.66 183 SER A C 1
ATOM 1368 O O . SER A 1 183 ? 23.709 4.313 -35.152 1.00 33.66 183 SER A O 1
ATOM 1370 N N . THR A 1 184 ? 25.017 2.536 -35.576 1.00 36.75 184 THR A N 1
ATOM 1371 C CA . THR A 1 184 ? 23.983 1.521 -35.787 1.00 36.75 184 THR A CA 1
ATOM 1372 C C . THR A 1 184 ? 23.215 1.217 -34.496 1.00 36.75 184 THR A C 1
ATOM 1374 O O . THR A 1 184 ? 23.749 0.587 -33.584 1.00 36.75 184 THR A O 1
ATOM 1377 N N . ILE A 1 185 ? 21.930 1.575 -34.435 1.00 37.47 185 ILE A N 1
ATOM 1378 C CA . ILE A 1 185 ? 20.990 1.019 -33.450 1.00 37.47 185 ILE A CA 1
ATOM 1379 C C . ILE A 1 185 ? 20.391 -0.260 -34.051 1.00 37.47 185 ILE A C 1
ATOM 1381 O O . ILE A 1 185 ? 19.450 -0.225 -34.840 1.00 37.47 185 ILE A O 1
ATOM 1385 N N . CYS A 1 186 ? 20.969 -1.409 -33.696 1.00 31.03 186 CYS A N 1
ATOM 1386 C CA . CYS A 1 186 ? 20.413 -2.729 -33.990 1.00 31.03 186 CYS A CA 1
ATOM 1387 C C . CYS A 1 186 ? 19.411 -3.127 -32.897 1.00 31.03 186 CYS A C 1
ATOM 1389 O O . CYS A 1 186 ? 19.820 -3.504 -31.798 1.00 31.03 186 CYS A O 1
ATOM 1391 N N . TYR A 1 187 ? 18.113 -3.145 -33.200 1.00 31.12 187 TYR A N 1
ATOM 1392 C CA . TYR A 1 187 ? 17.145 -3.875 -32.377 1.00 31.12 187 TYR A CA 1
ATOM 1393 C C . TYR A 1 187 ? 17.288 -5.380 -32.654 1.00 31.12 187 TYR A C 1
ATOM 1395 O O . TYR A 1 187 ? 16.762 -5.906 -33.633 1.00 31.12 187 TYR A O 1
ATOM 1403 N N . ARG A 1 188 ? 18.028 -6.096 -31.798 1.00 36.22 188 ARG A N 1
ATOM 1404 C CA . ARG A 1 188 ? 17.993 -7.566 -31.752 1.00 36.22 188 ARG A CA 1
ATOM 1405 C C . ARG A 1 188 ? 16.735 -8.006 -31.005 1.00 36.22 188 ARG A C 1
ATOM 1407 O O . ARG A 1 188 ? 16.690 -7.956 -29.780 1.00 36.22 188 ARG A O 1
ATOM 1414 N N . VAL A 1 189 ? 15.738 -8.489 -31.740 1.00 38.25 189 VAL A N 1
ATOM 1415 C CA . VAL A 1 189 ? 14.633 -9.271 -31.173 1.00 38.25 189 VAL A CA 1
ATOM 1416 C C . VAL A 1 189 ? 15.194 -10.632 -30.752 1.00 38.25 189 VAL A C 1
ATOM 1418 O O . VAL A 1 189 ? 15.583 -11.446 -31.588 1.00 38.25 189 VAL A O 1
ATOM 1421 N N . PHE A 1 190 ? 15.290 -10.870 -29.444 1.00 30.83 190 PHE A N 1
ATOM 1422 C CA . PHE A 1 190 ? 15.706 -12.156 -28.888 1.00 30.83 190 PHE A CA 1
ATOM 1423 C C . PHE A 1 190 ? 14.497 -13.098 -28.839 1.00 30.83 190 PHE A C 1
ATOM 1425 O O . PHE A 1 190 ? 13.672 -13.033 -27.929 1.00 30.83 190 PHE A O 1
ATOM 1432 N N . ALA A 1 191 ? 14.373 -13.979 -29.832 1.00 35.44 191 ALA A N 1
ATOM 1433 C CA . ALA A 1 191 ? 13.399 -15.063 -29.807 1.00 35.44 191 ALA A CA 1
ATOM 1434 C C . ALA A 1 191 ? 13.775 -16.075 -28.705 1.00 35.44 191 ALA A C 1
ATOM 1436 O O . ALA A 1 191 ? 14.832 -16.709 -28.753 1.00 35.44 191 ALA A O 1
ATOM 1437 N N . ARG A 1 192 ? 12.913 -16.231 -27.691 1.00 35.94 192 ARG A N 1
ATOM 1438 C CA . ARG A 1 192 ? 13.054 -17.250 -26.640 1.00 35.94 192 ARG A CA 1
ATOM 1439 C C . ARG A 1 192 ? 13.005 -18.651 -27.262 1.00 35.94 192 ARG A C 1
ATOM 1441 O O . ARG A 1 192 ? 11.993 -19.074 -27.810 1.00 35.94 192 ARG A O 1
ATOM 1448 N N . ARG A 1 193 ? 14.105 -19.392 -27.128 1.00 38.12 193 ARG A N 1
ATOM 1449 C CA . ARG A 1 193 ? 14.213 -20.816 -27.466 1.00 38.12 193 ARG A CA 1
ATOM 1450 C C . ARG A 1 193 ? 13.443 -21.640 -26.429 1.00 38.12 193 ARG A C 1
ATOM 1452 O O . ARG A 1 193 ? 13.910 -21.793 -25.302 1.00 38.12 193 ARG A O 1
ATOM 1459 N N . LEU A 1 194 ? 12.284 -22.177 -26.806 1.00 37.41 194 LEU A N 1
ATOM 1460 C CA . LEU A 1 194 ? 11.565 -23.180 -26.015 1.00 37.41 194 LEU A CA 1
ATOM 1461 C C . LEU A 1 194 ? 12.455 -24.427 -25.865 1.00 37.41 194 LEU A C 1
ATOM 1463 O O . LEU A 1 194 ? 12.847 -25.045 -26.857 1.00 37.41 194 LEU A O 1
ATOM 1467 N N . ARG A 1 195 ? 12.814 -24.793 -24.628 1.00 34.91 195 ARG A N 1
ATOM 1468 C CA . ARG A 1 195 ? 13.436 -26.093 -24.336 1.00 34.91 195 ARG A CA 1
ATOM 1469 C C . ARG A 1 195 ? 12.327 -27.145 -24.280 1.00 34.91 195 ARG A C 1
ATOM 1471 O O . ARG A 1 195 ? 11.425 -27.037 -23.459 1.00 34.91 195 ARG A O 1
ATOM 1478 N N . LYS A 1 196 ? 12.416 -28.165 -25.139 1.00 36.66 196 LYS A N 1
ATOM 1479 C CA . LYS A 1 196 ? 11.633 -29.404 -25.023 1.00 36.66 196 LYS A CA 1
ATOM 1480 C C . LYS A 1 196 ? 11.944 -30.064 -23.674 1.00 36.66 196 LYS A C 1
ATOM 1482 O O . LYS A 1 196 ? 13.093 -30.429 -23.436 1.00 36.66 196 LYS A O 1
ATOM 1487 N N . VAL A 1 197 ? 10.931 -30.233 -22.828 1.00 40.22 197 VAL A N 1
ATOM 1488 C CA . VAL A 1 197 ? 10.970 -31.158 -21.689 1.00 40.22 197 VAL A CA 1
ATOM 1489 C C . VAL A 1 197 ? 10.664 -32.549 -22.240 1.00 40.22 197 VAL A C 1
ATOM 1491 O O . VAL A 1 197 ? 9.670 -32.739 -22.938 1.00 40.22 197 VAL A O 1
ATOM 1494 N N . ARG A 1 198 ? 11.568 -33.503 -22.005 1.00 43.00 198 ARG A N 1
ATOM 1495 C CA . ARG A 1 198 ? 11.386 -34.914 -22.357 1.00 43.00 198 ARG A CA 1
ATOM 1496 C C . ARG A 1 198 ? 10.633 -35.572 -21.200 1.00 43.00 198 ARG A C 1
ATOM 1498 O O . ARG A 1 198 ? 11.152 -35.586 -20.090 1.00 43.00 198 ARG A O 1
ATOM 1505 N N . VAL A 1 199 ? 9.428 -36.069 -21.463 1.00 42.56 199 VAL A N 1
ATOM 1506 C CA . VAL A 1 199 ? 8.722 -36.996 -20.569 1.00 42.56 199 VAL A CA 1
ATOM 1507 C C . VAL A 1 199 ? 9.440 -38.342 -20.678 1.00 42.56 199 VAL A C 1
ATOM 1509 O O . VAL A 1 199 ? 9.705 -38.796 -21.792 1.00 42.56 199 VAL A O 1
ATOM 1512 N N . LEU A 1 200 ? 9.838 -38.916 -19.545 1.00 46.62 200 LEU A N 1
ATOM 1513 C CA . LEU A 1 200 ? 10.291 -40.302 -19.457 1.00 46.62 200 LEU A CA 1
ATOM 1514 C C . LEU A 1 200 ? 9.118 -41.109 -18.896 1.00 46.62 200 LEU A C 1
ATOM 1516 O O . LEU A 1 200 ? 8.600 -40.749 -17.838 1.00 46.62 200 LEU A O 1
ATOM 1520 N N . GLU A 1 201 ? 8.691 -42.117 -19.655 1.00 54.38 201 GLU A N 1
ATOM 1521 C CA . GLU A 1 201 ? 7.895 -43.251 -19.166 1.00 54.38 201 GLU A CA 1
ATOM 1522 C C . GLU A 1 201 ? 8.774 -44.195 -18.336 1.00 54.38 201 GLU A C 1
ATOM 1524 O O . GLU A 1 201 ? 9.981 -44.315 -18.666 1.00 54.38 201 GLU A O 1
#

Radius of gyration: 25.7 Å; Cα contacts (8 Å, |Δi|>4): 215; chains: 1; bounding box: 48×57×78 Å

Mean predicted aligned error: 14.02 Å

Foldseek 3Di:
DVVLVVLLVVLCVLLVHDFPDSLLLSQLLECPCPDDHGHLQVLLVQLLVLLLVLQVVLCVVVVHDPVVNVVFCVLSDLQNQLVLLVVSPNQSSHDDDPPDPGQDSNNSSSSSSSVLSSQCVGPNSVSSVSSCVSSVSGDVVSPPPPPPPVPPPPDDDPPDDDDDDDDDDDDDDDDDDDDDDDDDDDDDDDDDDDDDDDDDD

Solvent-accessible surface area (backbone atoms only — not comparable to full-atom values): 12346 Å² total; per-residue (Å²): 115,65,72,61,52,54,22,44,55,47,42,28,63,65,52,72,47,84,68,87,55,58,65,42,52,50,27,15,33,22,69,60,45,73,74,98,48,59,42,17,65,69,38,12,58,50,8,49,51,50,52,51,50,52,54,50,50,48,42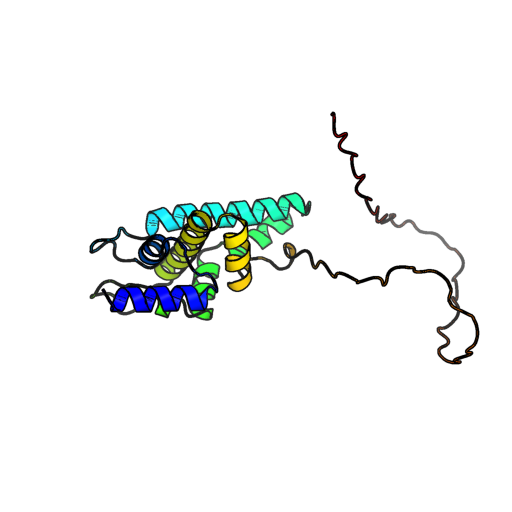,58,76,68,69,57,52,76,69,53,49,62,61,47,55,50,45,78,31,58,72,44,31,20,51,43,29,55,76,65,48,49,69,75,28,52,42,69,44,99,89,53,92,68,86,47,59,69,57,34,16,42,30,48,24,3,40,45,23,29,35,34,74,68,58,30,72,66,45,30,49,53,36,33,49,74,59,67,52,53,48,72,90,67,57,76,77,76,72,73,73,76,69,75,79,92,70,85,77,83,77,88,82,77,91,78,87,85,80,91,74,84,80,87,81,83,83,81,90,79,90,80,91,79,84,86,84,77,85,78,82,79,78,83,80,81,78,84,80,80,85,80,133

Nearest PDB structures (foldseek):
  3o2r-assembly2_D  TM=8.516E-01  e=1.145E-05  Campylobacter jejuni subsp. jejuni NCTC 11168 = ATCC 700819
  3n3w-assembly1_B  TM=8.673E-01  e=7.435E-05  Campylobacter jejuni subsp. jejuni NCTC 11168 = ATCC 700819
  9h4a-assembly1_B  TM=7.502E-01  e=9.511E-05  Arabidopsis thaliana
  2ez6-assembly1_B  TM=7.553E-01  e=2.307E-04  Aquifex aeolicus
  1yyw-assembly1_B  TM=7.764E-01  e=9.621E-04  Aquifex aeolicus

Organism: Endocarpon pusillum (strain Z07020 / HMAS-L-300199) (NCBI:txid1263415)

Sequence (201 aa):
MDAAQAKIQTGEAIIGYTFNDKHLLWQAIQTSGVGAVPKNTRLAVFGETALTKMLCSRWFELNLSKGDWTTIRNVAQNSHLTRVGFEHGLNACVLLNGGTGAVSGKTMASTVEAILGAVELDGGSEALMEVATRLDLVHPMLISVTSSLSFPPLNETIHTNNWVTSRALPLAILPSSTHGSFSTICYRVFARRLRKVRVLE